Protein AF-M5BUC3-F1 (afdb_monomer_lite)

Secondary structure (DSSP, 8-state):
--PPPP---HHHHHH---SHHHHHHHIIIIIHHHHHTT-PPPSS-HHHHHHHHHHHHHHHHHTT-----HHHHHHHHHTPPP--HHHHHHHHTT--SS----PPPTT-TTTS-S-EEEEEETT-BHHHHHHHHHH-TTS---S-EEEETTEEEE--SSHHHHHHHGGGTTSBGGGTS-TTEEEEEE-TT-SSPEEEEEEEE--

Foldseek 3Di:
DPDDQDDDDPCCLPPNDDALLSLLVCCQPPVCCVVVPPDHQDLPDPVSLVSSLVSSVVVCVVVVYDDRDSVVSSCNVVVDDDDDPVVVVCVVVVPDPDDDDDDDDCQQQPPVPDAAEDEDAQQDALQNVVVVVCVPPSAVADPKWKDFPNHGQADPDDPVRNVVNVVRRRPGVCVVAPAQTWMWIDGPSDPDIGIHGYHHDDD

InterPro domains:
  IPR014929 E2 binding [PF08825] (120-199)
  IPR014929 E2 binding [SM01181] (118-201)
  IPR023318 Ubiquitin activating enzyme, alpha domain superfamily [G3DSA:1.10.10.520] (7-80)
  IPR033127 Ubiquitin-activating enzyme E1, Cys active site [PS00865] (9-17)
  IPR035985 Ubiquitin-activating enzyme-like [SSF69572] (4-185)

Structure (mmCIF, N/CA/C/O backbone):
data_AF-M5BUC3-F1
#
_entry.id   AF-M5BUC3-F1
#
loop_
_atom_site.group_PDB
_atom_site.id
_atom_site.type_symbol
_atom_site.label_atom_id
_atom_site.label_alt_id
_atom_site.label_comp_id
_atom_site.label_asym_id
_atom_site.label_entity_id
_atom_site.label_seq_id
_atom_site.pdbx_PDB_ins_code
_atom_site.Cartn_x
_atom_site.Cartn_y
_atom_site.Cartn_z
_atom_site.occupancy
_atom_site.B_iso_or_equiv
_atom_site.auth_seq_id
_atom_site.auth_comp_id
_atom_site.auth_asym_id
_atom_site.auth_atom_id
_atom_site.pdbx_PDB_model_num
ATOM 1 N N . MET A 1 1 ? 3.993 -15.718 6.662 1.00 44.16 1 MET A N 1
ATOM 2 C CA . MET A 1 1 ? 4.505 -14.353 6.917 1.00 44.16 1 MET A CA 1
ATOM 3 C C . MET A 1 1 ? 4.357 -13.549 5.637 1.00 44.16 1 MET A C 1
ATOM 5 O O . MET A 1 1 ? 5.048 -13.839 4.672 1.00 44.16 1 MET A O 1
ATOM 9 N N . LEU A 1 2 ? 3.408 -12.614 5.584 1.00 52.66 2 LEU A N 1
ATOM 10 C CA . LEU A 1 2 ? 3.327 -11.661 4.476 1.00 52.66 2 LEU A CA 1
ATOM 11 C C . LEU A 1 2 ? 4.370 -10.576 4.756 1.00 52.66 2 LEU A C 1
ATOM 13 O O . LEU A 1 2 ? 4.242 -9.852 5.742 1.00 52.66 2 LEU A O 1
ATOM 17 N N . ASN A 1 3 ? 5.432 -10.505 3.952 1.00 64.75 3 ASN A N 1
ATOM 18 C CA . ASN A 1 3 ? 6.398 -9.417 4.084 1.00 64.75 3 ASN A CA 1
ATOM 19 C C . ASN A 1 3 ? 5.702 -8.079 3.819 1.00 64.75 3 ASN A C 1
ATOM 21 O O . ASN A 1 3 ? 4.848 -7.969 2.938 1.00 64.75 3 ASN A O 1
ATOM 25 N N . LYS A 1 4 ? 6.069 -7.058 4.599 1.00 70.19 4 LYS A N 1
ATOM 26 C CA . LYS A 1 4 ? 5.542 -5.704 4.422 1.00 70.19 4 LYS A CA 1
ATOM 27 C C . LYS A 1 4 ? 5.925 -5.197 3.021 1.00 70.19 4 LYS A C 1
ATOM 29 O O . LYS A 1 4 ? 7.100 -5.316 2.667 1.00 70.19 4 LYS A O 1
ATOM 34 N N . PRO A 1 5 ? 4.989 -4.607 2.254 1.00 72.19 5 PRO A N 1
ATOM 35 C CA . PRO A 1 5 ? 5.321 -3.954 0.994 1.00 72.19 5 PRO A CA 1
ATOM 36 C C . PRO A 1 5 ? 6.422 -2.912 1.205 1.00 72.19 5 PRO A C 1
ATOM 38 O O . PRO A 1 5 ? 6.387 -2.152 2.180 1.00 72.19 5 PRO A O 1
ATOM 41 N N . THR A 1 6 ? 7.402 -2.885 0.307 1.00 78.31 6 THR A N 1
ATOM 42 C CA . THR A 1 6 ? 8.484 -1.901 0.331 1.00 78.31 6 THR A CA 1
ATOM 43 C C . THR A 1 6 ? 7.909 -0.516 0.069 1.00 78.31 6 THR A C 1
ATOM 45 O O . THR A 1 6 ? 7.352 -0.267 -0.994 1.00 78.31 6 THR A O 1
ATOM 48 N N . ALA A 1 7 ? 8.026 0.378 1.048 1.00 85.12 7 ALA A N 1
ATOM 49 C CA . ALA A 1 7 ? 7.601 1.767 0.931 1.00 85.12 7 ALA A CA 1
ATOM 50 C C . ALA A 1 7 ? 8.814 2.677 1.125 1.00 85.12 7 ALA A C 1
ATOM 52 O O . ALA A 1 7 ? 9.495 2.593 2.152 1.00 85.12 7 ALA A O 1
ATOM 53 N N . PHE A 1 8 ? 9.076 3.544 0.150 1.00 90.69 8 PHE A N 1
ATOM 54 C CA . PHE A 1 8 ? 10.183 4.491 0.208 1.00 90.69 8 PHE A CA 1
ATOM 55 C C . PHE A 1 8 ? 9.722 5.820 0.830 1.00 90.69 8 PHE A C 1
ATOM 57 O O . PHE A 1 8 ? 8.675 6.345 0.445 1.00 90.69 8 PHE A O 1
ATOM 64 N N . PRO A 1 9 ? 10.472 6.405 1.783 1.00 93.00 9 PRO A N 1
ATOM 65 C CA . PRO A 1 9 ? 10.136 7.717 2.327 1.00 93.00 9 PRO A CA 1
ATOM 66 C C . PRO A 1 9 ? 10.173 8.813 1.253 1.00 93.00 9 PRO A C 1
ATOM 68 O O . PRO A 1 9 ? 11.126 8.895 0.474 1.00 93.00 9 PRO A O 1
ATOM 71 N N . ILE A 1 10 ? 9.188 9.720 1.275 1.00 92.50 10 ILE A N 1
ATOM 72 C CA . ILE A 1 10 ? 9.078 10.832 0.310 1.00 92.50 10 ILE A CA 1
ATOM 73 C C . ILE A 1 10 ? 10.346 11.699 0.305 1.00 92.50 10 ILE A C 1
ATOM 75 O O . ILE A 1 10 ? 10.842 12.073 -0.753 1.00 92.50 10 ILE A O 1
ATOM 79 N N . CYS A 1 11 ? 10.923 11.983 1.477 1.00 93.19 11 CYS A N 1
ATOM 80 C CA . CYS A 1 11 ? 12.145 12.783 1.588 1.00 93.19 11 CYS A CA 1
ATOM 81 C C . CYS A 1 11 ? 13.354 12.131 0.892 1.00 93.19 11 CYS A C 1
ATOM 83 O O . CYS A 1 11 ? 14.181 12.834 0.307 1.00 93.19 11 CYS A O 1
ATOM 85 N N . THR A 1 12 ? 13.443 10.797 0.916 1.00 93.94 12 THR A N 1
ATOM 86 C CA . THR A 1 12 ? 14.506 10.033 0.257 1.00 93.94 12 THR A CA 1
ATOM 87 C C . THR A 1 12 ? 14.344 10.093 -1.252 1.00 93.94 12 THR A C 1
ATOM 89 O O . THR A 1 12 ? 15.279 10.491 -1.943 1.00 93.94 12 THR A O 1
ATOM 92 N N . ILE A 1 13 ? 13.153 9.778 -1.767 1.00 95.31 13 ILE A N 1
ATOM 93 C CA . ILE A 1 13 ? 12.907 9.817 -3.212 1.00 95.31 13 ILE A CA 1
ATOM 94 C C . ILE A 1 13 ? 12.949 11.244 -3.761 1.00 95.31 13 ILE A C 1
ATOM 96 O O . ILE A 1 13 ? 13.293 11.404 -4.920 1.00 95.31 13 ILE A O 1
ATOM 100 N N . ALA A 1 14 ? 12.656 12.282 -2.971 1.00 93.50 14 ALA A N 1
ATOM 101 C CA . ALA A 1 14 ? 12.683 13.675 -3.422 1.00 93.50 14 ALA A CA 1
ATOM 102 C C . ALA A 1 14 ? 14.094 14.281 -3.432 1.00 93.50 14 ALA A C 1
ATOM 104 O O . ALA A 1 14 ? 14.479 14.889 -4.426 1.00 93.50 14 ALA A O 1
ATOM 105 N N . ASN A 1 15 ? 14.869 14.096 -2.359 1.00 93.62 15 ASN A N 1
ATOM 106 C CA . ASN A 1 15 ? 16.100 14.870 -2.154 1.00 93.62 15 ASN A CA 1
ATOM 107 C C . ASN A 1 15 ? 17.381 14.032 -2.184 1.00 93.62 15 ASN A C 1
ATOM 109 O O . ASN A 1 15 ? 18.438 14.551 -2.521 1.00 93.62 15 ASN A O 1
ATOM 113 N N . THR A 1 16 ? 17.321 12.760 -1.781 1.00 94.00 16 THR A N 1
ATOM 114 C CA . THR A 1 16 ? 18.522 11.927 -1.592 1.00 94.00 16 THR A CA 1
ATOM 115 C C . THR A 1 16 ? 18.322 10.507 -2.134 1.00 94.00 16 THR A C 1
ATOM 117 O O . THR A 1 16 ? 18.367 9.539 -1.365 1.00 94.00 16 THR A O 1
ATOM 120 N N . PRO A 1 17 ? 18.079 10.341 -3.451 1.00 95.56 17 PRO A N 1
ATOM 121 C CA . PRO A 1 17 ? 18.029 9.018 -4.059 1.00 95.56 17 PRO A CA 1
ATOM 122 C C . PRO A 1 17 ? 19.398 8.332 -3.926 1.00 95.56 17 PRO A C 1
ATOM 124 O O . PRO A 1 17 ? 20.442 8.979 -3.926 1.00 95.56 17 PRO A O 1
ATOM 127 N N . ARG A 1 18 ? 19.384 7.009 -3.748 1.00 94.75 18 ARG A N 1
ATOM 128 C CA . ARG A 1 18 ? 20.589 6.180 -3.520 1.00 94.75 18 ARG A CA 1
ATOM 129 C C . ARG A 1 18 ? 20.556 4.867 -4.291 1.00 94.75 18 ARG A C 1
ATOM 131 O O . ARG A 1 18 ? 21.595 4.262 -4.507 1.00 94.75 18 ARG A O 1
ATOM 138 N N . LEU A 1 19 ? 19.355 4.425 -4.650 1.00 96.12 19 LEU A N 1
ATOM 139 C CA . LEU A 1 19 ? 19.085 3.201 -5.378 1.00 96.12 19 LEU A CA 1
ATOM 140 C C . LEU A 1 19 ? 18.299 3.559 -6.649 1.00 96.12 19 LEU A C 1
ATOM 142 O O . LEU A 1 19 ? 17.543 4.541 -6.615 1.00 96.12 19 LEU A O 1
ATOM 146 N N . PRO A 1 20 ? 18.436 2.799 -7.748 1.00 96.81 20 PRO A N 1
ATOM 147 C CA . PRO A 1 20 ? 17.691 3.054 -8.981 1.00 96.81 20 PRO A CA 1
ATOM 148 C C . PRO A 1 20 ? 16.166 3.017 -8.770 1.00 96.81 20 PRO A C 1
ATOM 150 O O . PRO A 1 20 ? 15.434 3.778 -9.405 1.00 96.81 20 PRO A O 1
ATOM 153 N N . GLU A 1 21 ? 15.679 2.227 -7.811 1.00 96.31 21 GLU A N 1
ATOM 154 C CA . GLU A 1 21 ? 14.278 2.176 -7.387 1.00 96.31 21 GLU A CA 1
ATOM 155 C C . GLU A 1 21 ? 13.778 3.534 -6.882 1.00 96.31 21 GLU A C 1
ATOM 157 O O . GLU A 1 21 ? 12.643 3.908 -7.160 1.00 96.31 21 GLU A O 1
ATOM 162 N N . HIS A 1 22 ? 14.622 4.325 -6.207 1.00 96.69 22 HIS A N 1
ATOM 163 C CA . HIS A 1 22 ? 14.235 5.658 -5.728 1.00 96.69 22 HIS A CA 1
ATOM 164 C C . HIS A 1 22 ? 14.004 6.637 -6.888 1.00 96.69 22 HIS A C 1
ATOM 166 O O . HIS A 1 22 ? 13.145 7.515 -6.798 1.00 96.69 22 HIS A O 1
ATOM 172 N N . CYS A 1 23 ? 14.774 6.503 -7.972 1.00 97.00 23 CYS A N 1
ATOM 173 C CA . CYS A 1 23 ? 14.619 7.322 -9.173 1.00 97.00 23 CYS A CA 1
ATOM 174 C C . CYS A 1 23 ? 13.319 6.975 -9.909 1.00 97.00 23 CYS A C 1
ATOM 176 O O . CYS A 1 23 ? 12.608 7.880 -10.344 1.00 97.00 23 CYS A O 1
ATOM 178 N N . ILE A 1 24 ? 12.994 5.682 -9.994 1.00 96.75 24 ILE A N 1
ATOM 179 C CA . ILE A 1 24 ? 11.751 5.183 -10.596 1.00 96.75 24 ILE A CA 1
ATOM 180 C C . ILE A 1 24 ? 10.532 5.602 -9.765 1.00 96.75 24 ILE A C 1
ATOM 182 O O . ILE A 1 24 ? 9.571 6.142 -10.312 1.00 96.75 24 ILE A O 1
ATOM 186 N N . GLU A 1 25 ? 10.584 5.412 -8.446 1.00 95.56 25 GLU A N 1
ATOM 187 C CA . GLU A 1 25 ? 9.481 5.760 -7.548 1.00 95.56 25 GLU A CA 1
ATOM 188 C C . GLU A 1 25 ? 9.203 7.265 -7.558 1.00 95.56 25 GLU A C 1
ATOM 190 O O 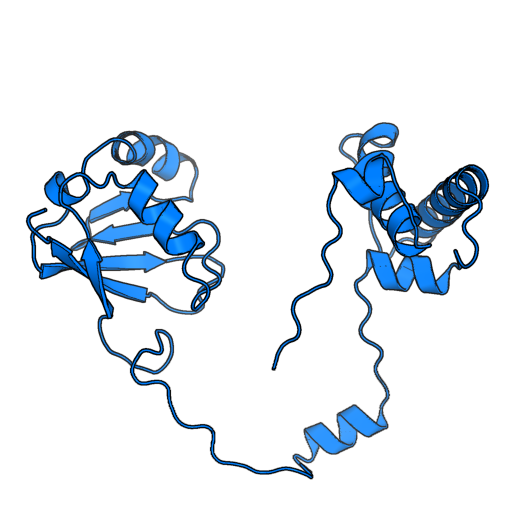. GLU A 1 25 ? 8.052 7.690 -7.590 1.00 95.56 25 GLU A O 1
ATOM 195 N N . TRP A 1 26 ? 10.245 8.097 -7.613 1.00 96.44 26 TRP A N 1
ATOM 196 C CA . TRP A 1 26 ? 10.068 9.536 -7.793 1.00 96.44 26 TRP A CA 1
ATOM 197 C C . TRP A 1 26 ? 9.391 9.888 -9.116 1.00 96.44 26 TRP A C 1
ATOM 199 O O . TRP A 1 26 ? 8.501 10.738 -9.126 1.00 96.44 26 TRP A O 1
ATOM 209 N N . ALA A 1 27 ? 9.782 9.233 -10.215 1.00 96.19 27 ALA A N 1
ATOM 210 C CA . ALA A 1 27 ? 9.178 9.488 -11.518 1.00 96.19 27 ALA A CA 1
ATOM 211 C C . ALA A 1 27 ? 7.672 9.163 -11.498 1.00 96.19 27 ALA A C 1
ATOM 213 O O . ALA A 1 27 ? 6.869 9.913 -12.041 1.00 96.19 27 ALA A O 1
ATOM 214 N N . SER A 1 28 ? 7.297 8.085 -10.806 1.00 94.56 28 SER A N 1
ATOM 215 C CA . SER A 1 28 ? 5.918 7.616 -10.632 1.00 94.56 28 SER A CA 1
ATOM 216 C C . SER A 1 28 ? 5.084 8.488 -9.683 1.00 94.56 28 SER A C 1
ATOM 218 O O . SER A 1 28 ? 3.977 8.905 -10.018 1.00 94.56 28 SER A O 1
ATOM 220 N N . VAL A 1 29 ? 5.599 8.776 -8.485 1.00 93.00 29 VAL A N 1
ATOM 221 C CA . VAL A 1 29 ? 4.811 9.359 -7.384 1.00 93.00 29 VAL A CA 1
ATOM 222 C C . VAL A 1 29 ? 4.857 10.885 -7.368 1.00 93.00 29 VAL A C 1
ATOM 224 O O . VAL A 1 29 ? 3.909 11.519 -6.909 1.00 93.00 29 VAL A O 1
ATOM 227 N N . LEU A 1 30 ? 5.947 11.490 -7.848 1.00 93.69 30 LEU A N 1
ATOM 228 C CA . LEU A 1 30 ? 6.166 12.936 -7.764 1.00 93.69 30 LEU A CA 1
ATOM 229 C C . LEU A 1 30 ? 6.169 13.595 -9.143 1.00 93.69 30 LEU A C 1
ATOM 231 O O . LEU A 1 30 ? 5.448 14.568 -9.356 1.00 93.69 30 LEU A O 1
ATOM 235 N N . GLU A 1 31 ? 6.944 13.064 -10.087 1.00 95.38 31 GLU A N 1
ATOM 236 C CA . GLU A 1 31 ? 7.129 13.713 -11.387 1.00 95.38 31 GLU A CA 1
ATOM 237 C C . GLU A 1 31 ? 5.927 13.531 -12.317 1.00 95.38 31 GLU A C 1
ATOM 239 O O . GLU A 1 31 ? 5.512 14.478 -12.986 1.00 95.38 31 GLU A O 1
ATOM 244 N N . TRP A 1 32 ? 5.325 12.339 -12.337 1.00 95.19 32 TRP A N 1
ATOM 245 C CA . TRP A 1 32 ? 4.165 12.061 -13.177 1.00 95.19 32 TRP A CA 1
ATOM 246 C C . TRP A 1 32 ? 2.984 12.998 -12.874 1.00 95.19 32 TRP A C 1
ATOM 248 O O . TRP A 1 32 ? 2.530 13.670 -13.804 1.00 95.19 32 TRP A O 1
ATOM 258 N N . PRO A 1 33 ? 2.517 13.157 -11.614 1.00 94.75 33 PRO A N 1
ATOM 259 C CA . PRO A 1 33 ? 1.466 14.129 -11.300 1.00 94.75 33 PRO A CA 1
ATOM 260 C C . PRO A 1 33 ? 1.873 15.577 -11.607 1.00 94.75 33 PRO A C 1
AT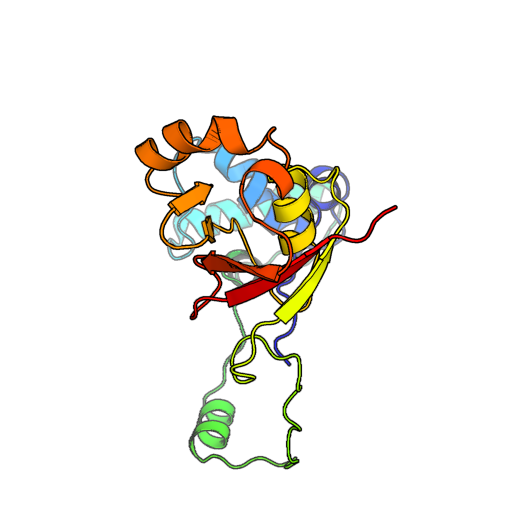OM 262 O O . PRO A 1 33 ? 1.030 16.392 -11.972 1.00 94.75 33 PRO A O 1
ATOM 265 N N . ARG A 1 34 ? 3.167 15.912 -11.496 1.00 93.69 34 ARG A N 1
ATOM 266 C CA . ARG A 1 34 ? 3.677 17.262 -11.785 1.00 93.69 34 ARG A CA 1
ATOM 267 C C . ARG A 1 34 ? 3.565 17.626 -13.268 1.00 93.69 34 ARG A C 1
ATOM 269 O O . ARG A 1 34 ? 3.271 18.776 -13.582 1.00 93.69 34 ARG A O 1
ATOM 276 N N . VAL A 1 35 ? 3.824 16.676 -14.167 1.00 94.69 35 VAL A N 1
ATOM 277 C CA . VAL A 1 35 ? 3.824 16.899 -15.625 1.00 94.69 35 VAL A CA 1
ATOM 278 C C . VAL A 1 35 ? 2.456 16.617 -16.249 1.00 94.69 35 VAL A C 1
ATOM 280 O O . VAL A 1 35 ? 2.034 17.335 -17.154 1.00 94.69 35 VAL A O 1
ATOM 283 N N . HIS A 1 36 ? 1.757 15.589 -15.770 1.00 91.88 36 HIS A N 1
ATOM 284 C CA . HIS A 1 36 ? 0.514 15.096 -16.366 1.00 91.88 36 HIS A CA 1
ATOM 285 C C . HIS A 1 36 ? -0.756 15.479 -15.585 1.00 91.88 36 HIS A C 1
ATOM 287 O O . HIS A 1 36 ? -1.860 15.148 -16.026 1.00 91.88 36 HIS A O 1
ATOM 293 N N . GLY A 1 37 ? -0.623 16.197 -14.462 1.00 91.25 37 GLY A N 1
ATOM 294 C CA . GLY A 1 37 ? -1.743 16.684 -13.657 1.00 91.25 37 GLY A CA 1
ATOM 295 C C . GLY A 1 37 ? -2.626 15.541 -13.159 1.00 91.25 37 GLY A C 1
ATOM 296 O O . GLY A 1 37 ? -2.155 14.626 -12.486 1.00 91.25 37 GLY A O 1
ATOM 297 N N . ASP A 1 38 ? -3.904 15.576 -13.537 1.00 88.75 38 ASP A N 1
ATOM 298 C CA . ASP A 1 38 ? -4.910 14.600 -13.104 1.00 88.75 38 ASP A CA 1
ATOM 299 C C . ASP A 1 38 ? -4.891 13.280 -13.898 1.00 88.75 38 ASP A C 1
ATOM 301 O O . ASP A 1 38 ? -5.631 12.347 -13.569 1.00 88.75 38 ASP A O 1
ATOM 305 N N . LYS A 1 39 ? -4.071 13.156 -14.955 1.00 91.38 39 LYS A N 1
ATOM 306 C CA . LYS A 1 39 ? -3.985 11.900 -15.715 1.00 91.38 39 LYS A CA 1
ATOM 307 C C . LYS A 1 39 ? -3.351 10.825 -14.833 1.00 91.38 39 LYS A C 1
ATOM 309 O O . LYS A 1 39 ? -2.156 10.866 -14.548 1.00 91.38 39 LYS A O 1
ATOM 314 N N . LYS A 1 40 ? -4.133 9.816 -14.445 1.00 89.56 40 LYS A N 1
ATOM 315 C CA . LYS A 1 40 ? -3.621 8.660 -13.703 1.00 89.56 40 LYS A CA 1
ATOM 316 C C . LYS A 1 40 ? -2.646 7.862 -14.573 1.00 89.56 40 LYS A C 1
ATOM 318 O O . LYS A 1 40 ? -2.939 7.558 -15.727 1.00 89.56 40 LYS A O 1
ATOM 323 N N . MET A 1 41 ? -1.503 7.513 -13.994 1.00 90.44 41 MET A N 1
ATOM 324 C CA . MET A 1 41 ? -0.522 6.642 -14.627 1.00 90.44 41 MET A CA 1
ATOM 325 C C . MET A 1 41 ? -1.090 5.227 -14.778 1.00 90.44 41 MET A C 1
ATOM 327 O O . MET A 1 41 ? -1.481 4.600 -13.791 1.00 90.44 41 MET A O 1
ATOM 331 N N . ASP A 1 42 ? -1.129 4.741 -16.014 1.00 92.75 42 ASP A N 1
ATOM 332 C CA . ASP A 1 42 ? -1.400 3.337 -16.331 1.00 92.75 42 ASP A CA 1
ATOM 333 C C . ASP A 1 42 ? -0.076 2.570 -16.355 1.00 92.75 42 ASP A C 1
ATOM 335 O O . ASP A 1 42 ? 0.841 2.947 -17.082 1.00 92.75 42 ASP A O 1
ATOM 339 N N . THR A 1 43 ? 0.040 1.535 -15.527 1.00 90.62 43 THR A N 1
ATOM 340 C CA . THR A 1 43 ? 1.265 0.744 -15.403 1.00 90.62 43 THR A CA 1
ATOM 341 C C . THR A 1 43 ? 1.351 -0.347 -16.472 1.00 90.62 43 THR A C 1
ATOM 343 O O . THR A 1 43 ? 2.431 -0.895 -16.696 1.00 90.62 43 THR A O 1
ATOM 346 N N . ASP A 1 44 ? 0.254 -0.660 -17.161 1.00 91.44 44 ASP A N 1
ATOM 347 C CA . ASP A 1 44 ? 0.205 -1.634 -18.251 1.00 91.44 44 ASP A CA 1
ATOM 348 C C . ASP A 1 44 ? 0.447 -1.007 -19.631 1.00 91.44 44 ASP A C 1
ATOM 350 O O . ASP A 1 44 ? 0.812 -1.724 -20.563 1.00 91.44 44 ASP A O 1
ATOM 354 N N . ASP A 1 45 ? 0.345 0.319 -19.742 1.00 94.38 45 ASP A N 1
ATOM 355 C CA . ASP A 1 45 ? 0.623 1.070 -20.967 1.00 94.38 45 ASP A CA 1
ATOM 356 C C . ASP A 1 45 ? 2.145 1.190 -21.238 1.00 94.38 45 ASP A C 1
ATOM 358 O O . ASP A 1 45 ? 2.874 1.815 -20.452 1.00 94.38 45 ASP A O 1
ATOM 362 N N . PRO A 1 46 ? 2.661 0.639 -22.358 1.00 93.50 46 PRO A N 1
ATOM 363 C CA . PRO A 1 46 ? 4.069 0.760 -22.726 1.00 93.50 46 PRO A CA 1
ATOM 364 C C . PRO A 1 46 ? 4.556 2.206 -22.887 1.00 93.50 46 PRO A C 1
ATOM 366 O O . PRO A 1 46 ? 5.722 2.477 -22.603 1.00 93.50 46 PRO A O 1
ATOM 369 N N . GLU A 1 47 ? 3.710 3.145 -23.316 1.00 94.44 47 GLU A N 1
ATOM 370 C CA . GLU A 1 47 ? 4.105 4.549 -23.476 1.00 94.44 47 GLU A CA 1
ATOM 371 C C . GLU A 1 47 ? 4.360 5.207 -22.117 1.00 94.44 47 GLU A C 1
ATOM 373 O O . GLU A 1 47 ? 5.358 5.910 -21.934 1.00 94.44 47 GLU A O 1
ATOM 378 N N . HIS A 1 48 ? 3.506 4.925 -21.132 1.00 95.00 48 HIS A N 1
ATOM 379 C CA . HIS A 1 48 ? 3.667 5.427 -19.769 1.00 95.00 48 HIS A CA 1
ATOM 380 C C . HIS A 1 48 ? 4.912 4.848 -19.094 1.00 95.00 48 HIS A C 1
ATOM 382 O O . HIS A 1 48 ? 5.697 5.587 -18.494 1.00 95.00 48 HIS A O 1
ATOM 388 N N . ILE A 1 49 ? 5.141 3.539 -19.238 1.00 95.56 49 ILE A N 1
ATOM 389 C CA . ILE A 1 49 ? 6.359 2.900 -18.725 1.00 95.56 49 ILE A CA 1
ATOM 390 C C . ILE A 1 49 ? 7.602 3.445 -19.435 1.00 95.56 49 ILE A C 1
ATOM 392 O O . ILE A 1 49 ? 8.627 3.663 -18.787 1.00 95.56 49 ILE A O 1
ATOM 396 N N . GLY A 1 50 ? 7.516 3.731 -20.736 1.00 96.19 50 GLY A N 1
ATOM 397 C CA . GLY A 1 50 ? 8.608 4.348 -21.481 1.00 96.19 50 GLY A CA 1
ATOM 398 C C . GLY A 1 50 ? 8.949 5.743 -20.997 1.00 96.19 50 GLY A C 1
ATOM 399 O O . GLY A 1 50 ? 10.129 6.043 -20.800 1.00 96.19 50 GLY A O 1
ATOM 400 N N . TRP A 1 51 ? 7.938 6.560 -20.718 1.00 96.81 51 TRP A N 1
ATOM 401 C CA . TRP A 1 51 ? 8.146 7.863 -20.102 1.00 96.81 51 TRP A CA 1
ATOM 402 C C . TRP A 1 51 ? 8.817 7.734 -18.729 1.00 96.81 51 TRP A C 1
ATOM 404 O O . TRP A 1 51 ? 9.838 8.375 -18.487 1.00 96.81 51 TRP A O 1
ATOM 414 N N . LEU A 1 52 ? 8.320 6.846 -17.859 1.00 96.31 52 LEU A N 1
ATOM 415 C CA . LEU A 1 52 ? 8.910 6.613 -16.534 1.00 96.31 52 LEU A CA 1
ATOM 416 C C . LEU A 1 52 ? 10.365 6.172 -16.617 1.00 96.31 52 LEU A C 1
ATOM 418 O O . LEU A 1 52 ? 11.201 6.673 -15.870 1.00 96.31 52 LEU A O 1
ATOM 422 N N . TYR A 1 53 ? 10.668 5.242 -17.521 1.00 97.31 53 TYR A N 1
ATOM 423 C CA . TYR A 1 53 ? 12.017 4.734 -17.717 1.00 97.31 53 TYR A CA 1
ATOM 424 C C . TYR A 1 53 ? 12.981 5.857 -18.121 1.00 97.31 53 TYR A C 1
ATOM 426 O O . TYR A 1 53 ? 14.035 6.003 -17.503 1.00 97.31 53 TYR A O 1
ATOM 434 N N . GLN A 1 54 ? 12.613 6.687 -19.103 1.00 97.44 54 GLN A N 1
ATOM 435 C CA . GLN A 1 54 ? 13.460 7.797 -19.557 1.00 97.44 54 GLN A CA 1
ATOM 436 C C . GLN A 1 54 ? 13.635 8.869 -18.476 1.00 97.44 54 GLN A C 1
ATOM 438 O O . GLN A 1 54 ? 14.754 9.319 -18.223 1.00 97.44 54 GLN A O 1
ATOM 443 N N . THR A 1 55 ? 12.551 9.232 -17.793 1.00 97.12 55 THR A N 1
ATOM 444 C CA . THR A 1 55 ? 12.555 10.210 -16.699 1.00 97.12 55 THR A CA 1
ATOM 445 C C . THR A 1 55 ? 13.412 9.731 -15.522 1.00 97.12 55 THR A C 1
ATOM 447 O O . THR A 1 55 ? 14.267 10.468 -15.024 1.00 97.12 55 THR A O 1
ATOM 450 N N . ALA A 1 56 ? 13.257 8.470 -15.113 1.00 97.31 56 ALA A N 1
ATOM 451 C CA . ALA A 1 56 ? 14.067 7.866 -14.060 1.00 97.31 56 ALA A CA 1
ATOM 452 C C . ALA A 1 56 ? 15.544 7.757 -14.462 1.00 97.31 56 ALA A C 1
ATOM 454 O O . ALA A 1 56 ? 16.411 7.999 -13.626 1.00 97.31 56 ALA A O 1
ATOM 455 N N . LEU A 1 57 ? 15.842 7.438 -15.727 1.00 97.25 57 LEU A N 1
ATOM 456 C CA . LEU A 1 57 ? 17.209 7.362 -16.249 1.00 97.25 57 LEU A CA 1
ATOM 457 C C . LEU A 1 57 ? 17.898 8.732 -16.249 1.00 97.25 57 LEU A C 1
ATOM 459 O O . LEU A 1 57 ? 19.068 8.826 -15.878 1.00 97.25 57 LEU A O 1
ATOM 463 N N . GLY A 1 58 ? 17.185 9.791 -16.644 1.00 96.75 58 GLY A N 1
ATOM 464 C CA . GLY A 1 58 ? 17.686 11.166 -16.579 1.00 96.75 58 GLY A CA 1
ATOM 465 C C . GLY A 1 58 ? 18.080 11.543 -15.154 1.00 96.75 58 GLY A C 1
ATOM 466 O O . GLY A 1 58 ? 19.213 11.949 -14.904 1.00 96.75 58 GLY A O 1
ATOM 467 N N . ARG A 1 59 ? 17.190 11.275 -14.198 1.00 95.88 59 ARG A N 1
ATOM 468 C CA . ARG A 1 59 ? 17.452 11.542 -12.784 1.00 95.88 59 ARG A CA 1
ATOM 469 C C . ARG A 1 59 ? 18.558 10.675 -12.195 1.00 95.88 59 ARG A C 1
ATOM 471 O O . ARG A 1 59 ? 19.365 11.152 -11.408 1.00 95.88 59 ARG A O 1
ATOM 478 N N . ALA A 1 60 ? 18.623 9.403 -12.564 1.00 97.12 60 ALA A N 1
ATOM 479 C CA . ALA A 1 60 ? 19.678 8.516 -12.093 1.00 97.12 60 ALA A CA 1
ATOM 480 C C . ALA A 1 60 ? 21.066 9.025 -12.525 1.00 97.12 60 ALA A C 1
ATOM 482 O O . ALA A 1 60 ? 21.989 9.018 -11.715 1.00 97.12 60 ALA A O 1
ATOM 483 N N . LYS A 1 61 ? 21.191 9.589 -13.737 1.00 96.50 61 LYS A N 1
ATOM 484 C CA . LYS A 1 61 ? 22.429 10.240 -14.200 1.00 96.50 61 LYS A CA 1
ATOM 485 C C . LYS A 1 61 ? 22.806 11.471 -13.373 1.00 96.50 61 LYS A C 1
ATOM 487 O O . LYS A 1 61 ? 23.982 11.638 -13.073 1.00 96.50 61 LYS A O 1
ATOM 492 N N . GLU A 1 62 ? 21.842 12.303 -12.973 1.00 95.81 62 GLU A N 1
ATOM 493 C CA . GLU A 1 62 ? 22.101 13.484 -12.125 1.00 95.81 62 GLU A CA 1
ATOM 494 C C . GLU A 1 62 ? 22.710 13.109 -10.768 1.00 95.81 62 GLU A C 1
ATOM 496 O O . GLU A 1 62 ? 23.577 13.813 -10.256 1.00 95.81 62 GLU A O 1
ATOM 501 N N . PHE A 1 63 ? 22.283 11.977 -10.204 1.00 95.38 63 PHE A N 1
ATOM 502 C CA . PHE A 1 63 ? 22.763 11.470 -8.916 1.00 95.38 63 PHE A CA 1
ATOM 503 C C . PHE A 1 63 ? 23.863 10.405 -9.047 1.00 95.38 63 PHE A C 1
ATOM 505 O O . PHE A 1 63 ? 24.275 9.833 -8.039 1.00 95.38 63 PHE A O 1
ATOM 512 N N . ASN A 1 64 ? 24.352 10.151 -10.266 1.00 96.38 64 ASN A N 1
ATOM 513 C CA . ASN A 1 64 ? 25.363 9.138 -10.576 1.00 96.38 64 ASN A CA 1
ATOM 514 C C . ASN A 1 64 ? 24.996 7.733 -10.042 1.00 96.38 64 ASN A C 1
ATOM 516 O O . ASN A 1 64 ? 25.807 7.052 -9.410 1.00 96.38 64 ASN A O 1
ATOM 520 N N . ILE A 1 65 ? 23.743 7.331 -10.273 1.00 96.00 65 ILE A N 1
ATOM 521 C CA . ILE A 1 65 ? 23.161 6.037 -9.906 1.00 96.00 65 ILE A CA 1
ATOM 522 C C . ILE A 1 65 ? 22.995 5.201 -11.177 1.00 96.00 65 ILE A C 1
ATOM 524 O O . ILE A 1 65 ? 22.328 5.615 -12.124 1.00 96.00 65 ILE A O 1
ATOM 528 N N . ASP A 1 66 ? 23.552 3.995 -11.168 1.00 95.00 66 ASP A N 1
ATOM 529 C CA . ASP A 1 66 ? 23.401 3.022 -12.248 1.00 95.00 66 ASP A CA 1
ATOM 530 C C . ASP A 1 66 ? 22.317 1.980 -11.929 1.00 95.00 66 ASP A C 1
ATOM 532 O O . ASP A 1 66 ? 21.870 1.829 -10.791 1.00 95.00 66 ASP A O 1
ATOM 536 N N . GLY A 1 67 ? 21.894 1.229 -12.949 1.00 93.81 67 GLY A N 1
ATOM 537 C CA . GLY A 1 67 ? 20.995 0.080 -12.780 1.00 93.81 67 GLY A CA 1
ATOM 538 C C . GLY A 1 67 ? 19.520 0.339 -13.091 1.00 93.81 67 GLY A C 1
ATOM 539 O O . GLY A 1 67 ? 18.710 -0.579 -12.974 1.00 93.81 67 GLY A O 1
ATOM 540 N N . VAL A 1 68 ? 19.151 1.539 -13.556 1.00 96.19 68 VAL A N 1
ATOM 541 C CA . VAL A 1 68 ? 17.804 1.779 -14.099 1.00 96.19 68 VAL A CA 1
ATOM 542 C C . VAL A 1 68 ? 17.650 1.018 -15.419 1.00 96.19 68 VAL A C 1
ATOM 544 O O . VAL A 1 68 ? 18.255 1.357 -16.435 1.00 96.19 68 VAL A O 1
ATOM 547 N N . THR A 1 69 ? 16.817 -0.019 -15.406 1.00 97.00 69 THR A N 1
ATOM 548 C CA . THR A 1 69 ? 16.472 -0.831 -16.580 1.00 97.00 69 THR A CA 1
ATOM 549 C C . THR A 1 69 ? 14.961 -0.868 -16.758 1.00 97.00 69 THR A C 1
ATOM 551 O O . THR A 1 69 ? 14.224 -0.706 -15.790 1.00 97.00 69 THR A O 1
ATOM 554 N N . TRP A 1 70 ? 14.491 -1.150 -17.974 1.00 95.19 70 TRP A N 1
ATOM 555 C CA . TRP A 1 70 ? 13.060 -1.312 -18.247 1.00 95.19 70 TRP A CA 1
ATOM 556 C C . TRP A 1 70 ? 12.394 -2.340 -17.318 1.00 95.19 70 TRP A C 1
ATOM 558 O O . TRP A 1 70 ? 11.343 -2.078 -16.735 1.00 95.19 70 TRP A O 1
ATOM 568 N N . SER A 1 71 ? 13.046 -3.494 -17.128 1.00 95.69 71 SER A N 1
ATOM 569 C CA . SER A 1 71 ? 12.551 -4.555 -16.245 1.00 95.69 71 S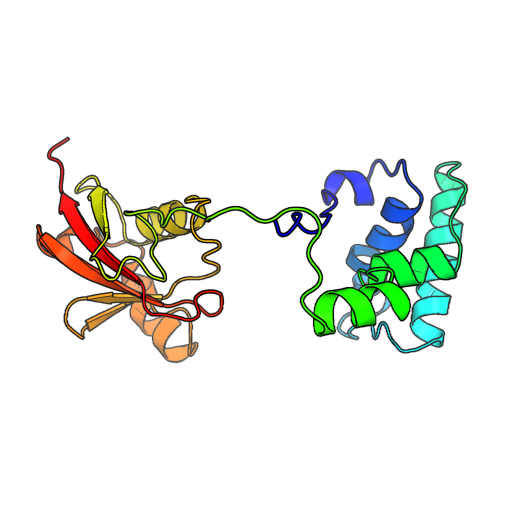ER A CA 1
ATOM 570 C C . SER A 1 71 ? 12.456 -4.093 -14.791 1.00 95.69 71 SER A C 1
ATOM 572 O O . SER A 1 71 ? 11.499 -4.451 -14.108 1.00 95.69 71 SER A O 1
ATOM 574 N N . LEU A 1 72 ? 13.420 -3.297 -14.314 1.00 95.31 72 LEU A N 1
ATOM 575 C CA . LEU A 1 72 ? 13.374 -2.731 -12.968 1.00 95.31 72 LEU A CA 1
ATOM 576 C C . LEU A 1 72 ? 12.258 -1.687 -12.847 1.00 95.31 72 LEU A C 1
ATOM 578 O O . LEU A 1 72 ? 11.523 -1.704 -11.865 1.00 95.31 72 LEU A O 1
ATOM 582 N N . THR A 1 73 ? 12.075 -0.828 -13.856 1.00 95.62 73 THR A N 1
ATOM 583 C CA . THR A 1 73 ? 10.983 0.157 -13.895 1.00 95.62 73 THR A CA 1
ATOM 584 C C . THR A 1 73 ? 9.621 -0.518 -13.768 1.00 95.62 73 THR A C 1
ATOM 586 O O . THR A 1 73 ? 8.820 -0.126 -12.921 1.00 95.62 73 THR A O 1
ATOM 589 N N . GLN A 1 74 ? 9.377 -1.580 -14.540 1.00 94.38 74 GLN A N 1
ATOM 590 C CA . GLN A 1 74 ? 8.147 -2.366 -14.420 1.00 94.38 74 GLN A CA 1
ATOM 591 C C . GLN A 1 74 ? 8.042 -3.064 -13.061 1.00 94.38 74 GLN A C 1
ATOM 593 O O . GLN A 1 74 ? 6.973 -3.049 -12.455 1.00 94.38 74 GLN A O 1
ATOM 598 N N . GLY A 1 75 ? 9.145 -3.643 -12.577 1.00 93.81 75 GLY A N 1
ATOM 599 C CA . GLY A 1 75 ? 9.220 -4.319 -11.284 1.00 93.81 75 GLY A CA 1
ATOM 600 C C . GLY A 1 75 ? 8.779 -3.432 -10.123 1.00 93.81 75 GLY A C 1
ATOM 601 O O . GLY A 1 75 ? 7.912 -3.830 -9.347 1.00 93.81 75 GLY A O 1
ATOM 602 N N . VAL A 1 76 ? 9.330 -2.219 -10.052 1.00 93.06 76 VAL A N 1
ATOM 603 C CA . VAL A 1 76 ? 9.045 -1.234 -8.999 1.00 93.06 76 VAL A CA 1
ATOM 604 C C . VAL A 1 76 ? 7.609 -0.726 -9.106 1.00 93.06 76 VAL A C 1
ATOM 606 O O . VAL A 1 76 ? 6.841 -0.845 -8.157 1.00 93.06 76 VAL A O 1
ATOM 609 N N . VAL A 1 77 ? 7.207 -0.228 -10.278 1.00 92.69 77 VAL A N 1
ATOM 610 C CA . VAL A 1 77 ? 5.908 0.445 -10.451 1.00 92.69 77 VAL A CA 1
ATOM 611 C C . VAL A 1 77 ? 4.726 -0.519 -10.304 1.00 92.69 77 VAL A C 1
ATOM 613 O O . VAL A 1 77 ? 3.674 -0.138 -9.791 1.00 92.69 77 VAL A O 1
ATOM 616 N N . LYS A 1 78 ? 4.884 -1.782 -10.719 1.00 91.75 78 LYS A N 1
ATOM 617 C CA . LYS A 1 78 ? 3.839 -2.809 -10.569 1.00 91.75 78 LYS A CA 1
ATOM 618 C C . LYS A 1 78 ? 3.955 -3.623 -9.281 1.00 91.75 78 LYS A C 1
ATOM 620 O O . LYS A 1 78 ? 3.094 -4.466 -9.050 1.00 91.75 78 LYS A O 1
ATOM 625 N N . ASN A 1 79 ? 4.987 -3.408 -8.460 1.00 90.50 79 ASN A N 1
ATOM 626 C CA . ASN A 1 79 ? 5.328 -4.286 -7.335 1.00 90.50 79 ASN A CA 1
ATOM 627 C C . ASN A 1 79 ? 5.348 -5.775 -7.753 1.00 90.50 79 ASN A C 1
ATOM 629 O O . ASN A 1 79 ? 4.693 -6.617 -7.134 1.00 90.50 79 ASN A O 1
ATOM 633 N N . ILE A 1 80 ? 6.047 -6.095 -8.851 1.00 90.69 80 ILE A N 1
ATOM 634 C CA . ILE A 1 80 ? 6.047 -7.445 -9.441 1.00 90.69 80 ILE A CA 1
ATOM 635 C C . ILE A 1 80 ? 6.637 -8.453 -8.450 1.00 90.69 80 ILE A C 1
ATOM 637 O O . ILE A 1 80 ? 7.789 -8.329 -8.039 1.00 90.69 80 ILE A O 1
ATOM 641 N N . ILE A 1 81 ? 5.870 -9.499 -8.136 1.00 88.81 81 ILE A N 1
ATOM 642 C CA . ILE A 1 81 ? 6.353 -10.679 -7.411 1.00 88.81 81 ILE A CA 1
ATOM 643 C C . ILE A 1 81 ? 6.814 -11.706 -8.454 1.00 88.81 81 ILE A C 1
ATOM 645 O O . ILE A 1 81 ? 5.986 -12.158 -9.251 1.00 88.81 81 ILE A O 1
ATOM 649 N N . PRO A 1 82 ? 8.104 -12.090 -8.485 1.00 89.44 82 PRO A N 1
ATOM 650 C CA . PRO A 1 82 ? 8.580 -13.122 -9.397 1.00 89.44 82 PRO A CA 1
ATOM 651 C C . PRO A 1 82 ? 7.818 -14.435 -9.186 1.00 89.44 82 PRO A C 1
ATOM 653 O O . PRO A 1 82 ? 7.714 -14.924 -8.062 1.00 89.44 82 PRO A O 1
ATOM 656 N N . ALA A 1 83 ? 7.309 -15.016 -10.271 1.00 90.44 83 ALA A N 1
ATOM 657 C CA . ALA A 1 83 ? 6.534 -16.250 -10.237 1.00 90.44 83 ALA A CA 1
ATOM 658 C C . ALA A 1 83 ? 7.068 -17.251 -11.268 1.00 90.44 83 ALA A C 1
ATOM 660 O O . ALA A 1 83 ? 7.344 -16.891 -12.412 1.00 90.44 83 ALA A O 1
ATOM 661 N N . ILE A 1 84 ? 7.191 -18.516 -10.858 1.00 94.12 84 ILE A N 1
ATOM 662 C CA . ILE A 1 84 ? 7.580 -19.638 -11.721 1.00 94.12 84 ILE A CA 1
ATOM 663 C C . ILE A 1 84 ? 6.562 -20.772 -11.586 1.00 94.12 84 ILE A C 1
ATOM 665 O O . ILE A 1 84 ? 6.012 -21.004 -10.507 1.00 94.12 84 ILE A O 1
ATOM 669 N N . ALA A 1 85 ? 6.316 -21.495 -12.680 1.00 93.56 85 ALA A N 1
ATOM 670 C CA . ALA A 1 85 ? 5.274 -22.521 -12.736 1.00 93.56 85 ALA A CA 1
ATOM 671 C C . ALA A 1 85 ? 5.491 -23.669 -11.731 1.00 93.56 85 ALA A C 1
ATOM 673 O O . ALA A 1 85 ? 4.530 -24.155 -11.143 1.00 93.56 85 ALA A O 1
ATOM 674 N N . SER A 1 86 ? 6.744 -24.068 -11.491 1.00 93.56 86 SER A N 1
ATOM 675 C CA . SER A 1 86 ? 7.089 -25.157 -10.569 1.00 93.56 86 SER A CA 1
ATOM 676 C C . SER A 1 86 ? 6.697 -24.864 -9.118 1.00 93.56 86 SER A C 1
ATOM 678 O O . SER A 1 86 ? 6.138 -25.736 -8.460 1.00 93.56 86 SER A O 1
ATOM 680 N N . THR A 1 87 ? 6.927 -23.643 -8.621 1.00 90.38 87 THR A N 1
ATOM 681 C CA . THR A 1 87 ? 6.520 -23.253 -7.259 1.00 90.38 87 THR A CA 1
ATOM 682 C C . THR A 1 87 ? 5.003 -23.288 -7.115 1.00 90.38 87 THR A C 1
ATOM 684 O O . THR A 1 87 ? 4.495 -23.819 -6.132 1.00 90.38 87 THR A O 1
ATOM 687 N N . ASN A 1 88 ? 4.272 -22.781 -8.111 1.00 91.00 88 ASN A N 1
ATOM 688 C CA . ASN A 1 88 ? 2.810 -22.828 -8.094 1.00 91.00 88 ASN A CA 1
ATOM 689 C C . ASN A 1 88 ? 2.289 -24.272 -8.104 1.00 91.00 88 ASN A C 1
ATOM 691 O O . ASN A 1 88 ? 1.338 -24.560 -7.385 1.00 91.00 88 ASN A O 1
ATOM 695 N N . ALA A 1 89 ? 2.926 -25.175 -8.861 1.00 91.12 89 ALA A N 1
ATOM 696 C CA . ALA A 1 89 ? 2.573 -26.595 -8.878 1.00 91.12 89 ALA A CA 1
ATOM 697 C C . ALA A 1 89 ? 2.772 -27.253 -7.502 1.00 91.12 89 ALA A C 1
ATOM 699 O O . ALA A 1 89 ? 1.843 -27.855 -6.975 1.00 91.12 89 ALA A O 1
ATOM 700 N N . ILE A 1 90 ? 3.935 -27.052 -6.872 1.00 89.75 90 ILE A N 1
ATOM 701 C CA . ILE A 1 90 ? 4.245 -27.609 -5.544 1.00 89.75 90 ILE A CA 1
ATOM 702 C C . ILE A 1 90 ? 3.243 -27.129 -4.480 1.00 89.75 90 ILE A C 1
ATOM 704 O O . ILE A 1 90 ? 2.756 -27.927 -3.678 1.00 89.75 90 ILE A O 1
ATOM 708 N N . ILE A 1 91 ? 2.914 -25.831 -4.476 1.00 88.44 91 ILE A N 1
ATOM 709 C CA . ILE A 1 91 ? 1.959 -25.260 -3.514 1.00 88.44 91 ILE A CA 1
ATOM 710 C C . ILE A 1 91 ? 0.530 -25.745 -3.787 1.00 88.44 91 ILE A C 1
ATOM 712 O O . ILE A 1 91 ? -0.190 -26.054 -2.840 1.00 88.44 91 ILE A O 1
ATOM 716 N N . ALA A 1 92 ? 0.117 -25.846 -5.055 1.00 89.56 92 ALA A N 1
ATOM 717 C CA . ALA A 1 92 ? -1.206 -26.353 -5.422 1.00 89.56 92 ALA A CA 1
ATOM 718 C C . ALA A 1 92 ? -1.400 -27.822 -5.010 1.00 89.56 92 ALA A C 1
ATOM 720 O O . ALA A 1 92 ? -2.488 -28.205 -4.587 1.00 89.56 92 ALA A O 1
ATOM 721 N N . GLU A 1 93 ? -0.336 -28.624 -5.061 1.00 91.12 93 GLU A N 1
ATOM 722 C CA . GLU A 1 93 ? -0.322 -30.010 -4.582 1.00 91.12 93 GLU A CA 1
ATOM 723 C C . GLU A 1 93 ? -0.202 -30.125 -3.050 1.00 91.12 93 GLU A C 1
ATOM 725 O O . GLU A 1 93 ? -0.187 -31.230 -2.514 1.00 91.12 93 GLU A O 1
ATOM 730 N N . SER A 1 94 ? -0.152 -29.000 -2.321 1.00 81.81 94 SER A N 1
ATOM 731 C CA . SER A 1 94 ? -0.001 -28.952 -0.857 1.00 81.81 94 SER A CA 1
ATOM 732 C C . SER A 1 94 ? 1.232 -29.704 -0.336 1.00 81.81 94 SER A C 1
ATOM 734 O O . SER A 1 94 ? 1.243 -30.206 0.791 1.00 81.81 94 SER A O 1
ATOM 736 N N . VAL A 1 95 ? 2.297 -29.779 -1.141 1.00 79.94 95 VAL A N 1
ATOM 737 C CA . VAL A 1 95 ? 3.556 -30.416 -0.746 1.00 79.94 95 VAL A CA 1
ATOM 738 C C . VAL A 1 95 ? 4.405 -29.391 0.009 1.00 79.94 95 VAL A C 1
ATOM 740 O O . VAL A 1 95 ? 5.164 -28.621 -0.578 1.00 79.94 95 VAL A O 1
ATOM 743 N N . TYR A 1 96 ? 4.263 -29.360 1.336 1.00 77.62 96 TYR A N 1
ATOM 744 C CA . TYR A 1 96 ? 5.027 -28.471 2.217 1.00 77.62 96 TYR A CA 1
ATOM 745 C C . TYR A 1 96 ? 6.196 -29.212 2.870 1.00 77.62 96 TYR A C 1
ATOM 747 O O . TYR A 1 96 ? 6.019 -30.259 3.487 1.00 77.62 96 TYR A O 1
ATOM 755 N N . SER A 1 97 ? 7.401 -28.645 2.784 1.00 81.88 97 SER A N 1
ATOM 756 C CA . SER A 1 97 ? 8.594 -29.217 3.424 1.00 81.88 97 SER A CA 1
ATOM 757 C C . SER A 1 97 ? 8.645 -28.981 4.938 1.00 81.88 97 SER A C 1
ATOM 759 O O . SER A 1 97 ? 9.247 -29.773 5.657 1.00 81.88 97 SER A O 1
ATOM 761 N N . TYR A 1 98 ? 8.011 -27.912 5.432 1.00 85.25 98 TYR A N 1
ATOM 762 C CA . TYR A 1 98 ? 7.979 -27.552 6.849 1.00 85.25 98 TYR A CA 1
ATOM 763 C C . TYR A 1 98 ? 6.532 -27.444 7.332 1.00 85.25 98 TYR A C 1
ATOM 765 O O . TYR A 1 98 ? 5.837 -26.477 7.024 1.00 85.25 98 TYR A O 1
ATOM 773 N N . THR A 1 99 ? 6.083 -28.456 8.075 1.00 84.81 99 THR A N 1
ATOM 774 C CA . THR A 1 99 ? 4.731 -28.519 8.644 1.00 84.81 99 THR A CA 1
ATOM 775 C C . THR A 1 99 ? 4.803 -28.288 10.145 1.00 84.81 99 THR A C 1
ATOM 777 O O . THR A 1 99 ? 5.567 -28.952 10.841 1.00 84.81 99 THR A O 1
ATOM 780 N N . PHE A 1 100 ? 4.003 -27.352 10.644 1.00 87.81 100 PHE A N 1
ATOM 781 C CA . PHE A 1 100 ? 3.844 -27.088 12.067 1.00 87.81 100 PHE A CA 1
ATOM 782 C C . PHE A 1 100 ? 2.427 -26.595 12.343 1.00 87.81 100 PHE A C 1
ATOM 784 O O . PHE A 1 100 ? 1.784 -25.980 11.487 1.00 87.81 100 PHE A O 1
ATOM 791 N N . GLU A 1 101 ? 1.946 -26.866 13.548 1.00 87.44 101 GLU A N 1
ATOM 792 C CA . GLU A 1 101 ? 0.661 -26.369 14.015 1.00 87.44 101 GLU A CA 1
ATOM 793 C C . GLU A 1 101 ? 0.803 -24.891 14.397 1.00 87.44 101 GLU A C 1
ATOM 795 O O . GLU A 1 101 ? 1.640 -24.524 15.222 1.00 87.44 101 GLU A O 1
ATOM 800 N N . HIS A 1 102 ? 0.029 -24.021 13.748 1.00 85.88 102 HIS A N 1
ATOM 801 C CA . HIS A 1 102 ? -0.022 -22.609 14.116 1.00 85.88 102 HIS A CA 1
ATOM 802 C C . HIS A 1 102 ? -1.016 -22.441 15.264 1.00 85.88 102 HIS A C 1
ATOM 804 O O . HIS A 1 102 ? -2.219 -22.605 15.062 1.00 85.88 102 HIS A O 1
ATOM 810 N N . GLU A 1 103 ? -0.527 -22.087 16.452 1.00 87.00 103 GLU A N 1
ATOM 811 C CA . GLU A 1 103 ? -1.397 -21.827 17.598 1.00 87.00 103 GLU A CA 1
ATOM 812 C C . GLU A 1 103 ? -2.309 -20.618 17.349 1.00 87.00 103 GLU A C 1
ATOM 814 O O . GLU A 1 103 ? -1.885 -19.558 16.871 1.00 87.00 103 GLU A O 1
ATOM 819 N N . GLN A 1 104 ? -3.583 -20.768 17.711 1.00 83.56 104 GLN A N 1
ATOM 820 C CA . GLN A 1 104 ? -4.541 -19.678 17.653 1.00 83.56 104 GLN A CA 1
ATOM 821 C C . GLN A 1 104 ? -4.217 -18.640 18.731 1.00 83.56 104 GLN A C 1
ATOM 823 O O . GLN A 1 104 ? -4.245 -18.922 19.931 1.00 83.56 104 GLN A O 1
ATOM 828 N N . ARG A 1 105 ? -3.982 -17.398 18.301 1.00 79.62 105 ARG A N 1
ATOM 829 C CA . ARG A 1 105 ? -3.924 -16.250 19.209 1.00 79.62 105 ARG A CA 1
ATOM 830 C C . ARG A 1 105 ? -5.293 -16.049 19.863 1.00 79.62 105 ARG A C 1
ATOM 832 O O . ARG A 1 105 ? -6.273 -15.802 19.162 1.00 79.62 105 ARG A O 1
ATOM 839 N N . LYS A 1 106 ? -5.354 -16.134 21.196 1.00 77.19 106 LYS A N 1
ATOM 840 C CA . LYS A 1 106 ? -6.588 -15.907 21.977 1.00 77.19 106 LYS A CA 1
ATOM 841 C C . LYS A 1 106 ? -7.135 -14.491 21.788 1.00 77.19 106 LYS A C 1
ATOM 843 O O . LYS A 1 106 ? -8.335 -14.289 21.765 1.00 77.19 106 LYS A O 1
ATOM 848 N N . ASP A 1 107 ? -6.244 -13.531 21.577 1.00 72.75 107 ASP A N 1
ATOM 849 C CA . ASP A 1 107 ? -6.541 -12.129 21.298 1.00 72.75 107 ASP A CA 1
ATOM 850 C C . ASP A 1 107 ? -6.752 -11.837 19.798 1.00 72.75 107 ASP A C 1
ATOM 852 O O . ASP A 1 107 ? -6.710 -10.681 19.378 1.00 72.75 107 ASP A O 1
ATOM 856 N N . CYS A 1 108 ? -6.947 -12.863 18.957 1.00 73.06 108 CYS A N 1
ATOM 857 C CA . CYS A 1 108 ? -7.119 -12.666 17.521 1.00 73.06 108 CYS A CA 1
ATOM 858 C C . CYS A 1 108 ? -8.500 -12.069 17.198 1.00 73.06 108 CYS A C 1
ATOM 860 O O . CYS A 1 108 ? -9.513 -12.745 17.384 1.00 73.06 108 CYS A O 1
ATOM 862 N N . PRO A 1 109 ? -8.570 -10.876 16.586 1.00 69.00 109 PRO A N 1
ATOM 863 C CA . PRO A 1 109 ? -9.842 -10.234 16.263 1.00 69.00 109 PRO A CA 1
ATOM 864 C C . PRO A 1 109 ? -10.637 -10.955 15.161 1.00 69.00 109 PRO A C 1
ATOM 866 O O . PRO A 1 109 ? -11.819 -10.682 14.997 1.00 69.00 109 PRO A O 1
ATOM 869 N N . VAL A 1 110 ? -10.004 -11.856 14.398 1.00 74.25 110 VAL A N 1
ATOM 870 C CA . VAL A 1 110 ? -10.620 -12.537 13.244 1.00 74.25 110 VAL A CA 1
ATOM 871 C C . VAL A 1 110 ? -11.323 -13.830 13.654 1.00 74.25 110 VAL A C 1
ATOM 873 O O . VAL A 1 110 ? -12.501 -14.022 13.373 1.00 74.25 110 VAL A O 1
ATOM 876 N N . CYS A 1 111 ? -10.583 -14.743 14.288 1.00 71.12 111 CYS A N 1
ATOM 877 C CA . CYS A 1 111 ? -11.054 -16.088 14.626 1.00 71.12 111 CYS A CA 1
ATOM 878 C C . CYS A 1 111 ? -11.286 -16.287 16.126 1.00 71.12 111 CYS A C 1
ATOM 880 O O . CYS A 1 111 ? -11.795 -17.332 16.519 1.00 71.12 111 CYS A O 1
ATOM 882 N N . GLY A 1 112 ? -10.912 -15.312 16.962 1.00 62.34 112 GLY A N 1
ATOM 883 C CA . GLY A 1 112 ? -11.047 -15.388 18.414 1.00 62.34 112 GLY A CA 1
ATOM 884 C C . GLY A 1 112 ? -12.475 -15.213 18.921 1.00 62.34 112 GLY A C 1
ATOM 885 O O . GLY A 1 112 ? -12.710 -15.528 20.075 1.00 62.34 112 GLY A O 1
ATOM 886 N N . GLY A 1 113 ? -13.427 -14.738 18.101 1.00 59.97 113 GLY A N 1
ATOM 887 C CA . GLY A 1 113 ? -14.864 -14.655 18.431 1.00 59.97 113 GLY A CA 1
ATOM 888 C C . GLY A 1 113 ? -15.235 -13.794 19.649 1.00 59.97 113 GLY A C 1
ATOM 889 O O . GLY A 1 113 ? -16.416 -13.612 19.936 1.00 59.97 113 GLY A O 1
ATOM 890 N N . GLU A 1 114 ? -14.244 -13.262 20.355 1.00 63.97 114 GLU A N 1
ATOM 891 C CA . GLU A 1 114 ? -14.396 -12.591 21.630 1.00 63.97 114 GLU A CA 1
ATOM 892 C C . GLU A 1 114 ? -14.283 -11.082 21.453 1.00 63.97 114 GLU A C 1
ATOM 894 O O . GLU A 1 114 ? -13.453 -10.552 20.710 1.00 63.97 114 GLU A O 1
ATOM 899 N N . VAL A 1 115 ? -15.176 -10.391 22.152 1.00 75.75 115 VAL A N 1
ATOM 900 C CA . VAL A 1 115 ? -15.145 -8.946 22.301 1.00 75.75 115 VAL A CA 1
ATOM 901 C C . VAL A 1 115 ? -13.803 -8.564 22.926 1.00 75.75 115 VAL A C 1
ATOM 903 O O . VAL A 1 115 ? -13.478 -9.030 24.016 1.00 75.75 115 VAL A O 1
ATOM 906 N N . LEU A 1 116 ? -13.018 -7.728 22.244 1.00 80.19 116 LEU A N 1
ATOM 907 C CA . LEU A 1 116 ? -11.711 -7.327 22.758 1.00 80.19 116 LEU A CA 1
ATOM 908 C C . LEU A 1 116 ? -11.901 -6.248 23.825 1.00 80.19 116 LEU A C 1
ATOM 910 O O . LEU A 1 116 ? -12.344 -5.137 23.523 1.00 80.19 116 LEU A O 1
ATOM 914 N N . ASP A 1 117 ? -11.541 -6.563 25.065 1.00 84.06 117 ASP A N 1
ATOM 915 C CA . ASP A 1 117 ? -11.539 -5.590 26.151 1.00 84.06 117 ASP A CA 1
ATOM 916 C C . ASP A 1 117 ? -10.428 -4.553 25.937 1.00 84.06 117 ASP A C 1
ATOM 918 O O . ASP A 1 117 ? -9.244 -4.877 25.802 1.00 84.06 117 ASP A O 1
ATOM 922 N N . VAL A 1 118 ? -10.810 -3.276 25.928 1.00 86.06 118 VAL A N 1
ATOM 923 C CA . VAL A 1 118 ? -9.885 -2.148 25.800 1.00 86.06 118 VAL A CA 1
ATOM 924 C C . VAL A 1 118 ? -10.019 -1.228 27.006 1.00 86.06 118 VAL A C 1
ATOM 926 O O . VAL A 1 118 ? -11.108 -0.766 27.345 1.00 86.06 118 VAL A O 1
ATOM 929 N N . ALA A 1 119 ? -8.893 -0.968 27.667 1.00 87.81 119 ALA A N 1
ATOM 930 C CA . ALA A 1 119 ? -8.807 -0.013 28.763 1.00 87.81 119 ALA A CA 1
ATOM 931 C C . ALA A 1 119 ? -8.404 1.357 28.208 1.00 87.81 119 ALA A C 1
ATOM 933 O O . ALA A 1 119 ? -7.303 1.508 27.676 1.00 87.81 119 ALA A O 1
ATOM 934 N N . ILE A 1 120 ? -9.295 2.342 28.314 1.00 88.50 120 ILE A N 1
ATOM 935 C CA . ILE A 1 120 ? -9.059 3.707 27.823 1.00 88.50 120 ILE A CA 1
ATOM 936 C C . ILE A 1 120 ? -9.419 4.740 28.892 1.00 88.50 120 ILE A C 1
ATOM 938 O O . ILE A 1 120 ? -10.227 4.481 29.784 1.00 88.50 120 ILE A O 1
ATOM 942 N N . SER A 1 121 ? -8.836 5.934 28.796 1.00 89.06 121 SER A N 1
ATOM 943 C CA . SER A 1 121 ? -9.126 7.025 29.731 1.00 89.06 121 SER A CA 1
ATOM 944 C C . SER A 1 121 ? -10.420 7.759 29.349 1.00 89.06 121 SER A C 1
ATOM 946 O O . SER A 1 121 ? -10.819 7.801 28.182 1.00 89.06 121 SER A O 1
ATOM 948 N N . ARG A 1 122 ? -11.102 8.341 30.344 1.00 87.94 122 ARG A N 1
ATOM 949 C CA . ARG A 1 122 ? -12.399 9.023 30.155 1.00 87.94 122 ARG A CA 1
ATOM 950 C C . ARG A 1 122 ? -12.293 10.325 29.369 1.00 87.94 122 ARG A C 1
ATOM 952 O O . ARG A 1 122 ? -13.300 10.793 28.836 1.00 87.94 122 ARG A O 1
ATOM 959 N N . GLU A 1 123 ? -11.094 10.890 29.292 1.00 89.06 123 GLU A N 1
ATOM 960 C CA . GLU A 1 123 ? -10.791 12.132 28.576 1.00 89.06 123 GLU A CA 1
ATOM 961 C C . GLU A 1 123 ? -10.425 11.901 27.108 1.00 89.06 123 GLU A C 1
ATOM 963 O O . GLU A 1 123 ? -10.197 12.865 26.380 1.00 89.06 123 GLU A O 1
ATOM 968 N N . TRP A 1 124 ? -10.411 10.650 26.640 1.00 91.62 124 TRP A N 1
ATOM 969 C CA . TRP A 1 124 ? -10.199 10.363 25.227 1.00 91.62 124 TRP A CA 1
ATOM 970 C C . TRP A 1 124 ? -11.378 10.846 24.381 1.00 91.62 124 TRP A C 1
ATOM 972 O O . TRP A 1 124 ? -12.543 10.522 24.637 1.00 91.62 124 TRP A O 1
ATOM 982 N N . THR A 1 125 ? -11.052 11.607 23.342 1.00 93.62 125 THR A N 1
ATOM 983 C CA . THR A 1 125 ? -11.981 11.955 22.270 1.00 93.62 125 THR A CA 1
ATOM 984 C C . THR A 1 125 ? -12.161 10.773 21.322 1.00 93.62 125 THR A C 1
ATOM 986 O O . THR A 1 125 ? -11.348 9.841 21.294 1.00 93.62 125 THR A O 1
ATOM 989 N N . VAL A 1 126 ? -13.230 10.804 20.526 1.00 91.12 126 VAL A N 1
ATOM 990 C CA . VAL A 1 126 ? -13.441 9.812 19.460 1.00 91.12 126 VAL A CA 1
ATOM 991 C C . VAL A 1 126 ? -12.276 9.838 18.462 1.00 91.12 126 VAL A C 1
ATOM 993 O O . VAL A 1 126 ? -11.833 8.781 18.022 1.00 91.12 126 VAL A O 1
ATOM 996 N N . GLU A 1 127 ? -11.736 11.021 18.159 1.00 91.56 127 GLU A N 1
ATOM 997 C CA . GLU A 1 127 ? -10.553 11.181 17.304 1.00 91.56 127 GLU A CA 1
ATOM 998 C C . GLU A 1 127 ? -9.328 10.437 17.853 1.00 91.56 127 GLU A C 1
ATOM 1000 O O . GLU A 1 127 ? -8.771 9.580 17.168 1.00 91.56 127 GLU A O 1
ATOM 1005 N N . ARG A 1 128 ? -8.978 10.660 19.127 1.00 90.31 128 ARG A N 1
ATOM 1006 C CA . ARG A 1 128 ? -7.845 9.979 19.772 1.00 90.31 128 ARG A CA 1
ATOM 1007 C C . ARG A 1 128 ? -8.014 8.459 19.792 1.00 90.31 128 ARG A C 1
ATOM 1009 O O . ARG A 1 128 ? -7.047 7.715 19.655 1.00 90.31 128 ARG A O 1
ATOM 1016 N N . PHE A 1 129 ? -9.246 7.984 19.965 1.00 90.00 129 PHE A N 1
ATOM 1017 C CA . PHE A 1 129 ? -9.542 6.555 19.909 1.00 90.00 129 PHE A CA 1
ATOM 1018 C C . PHE A 1 129 ? -9.326 5.977 18.501 1.00 90.00 129 PHE A C 1
ATOM 1020 O O . PHE A 1 129 ? -8.776 4.886 18.363 1.00 90.00 129 PHE A O 1
ATOM 1027 N N . ILE A 1 130 ? -9.702 6.713 17.452 1.00 89.06 130 ILE A N 1
ATOM 1028 C CA . ILE A 1 130 ? -9.455 6.324 16.058 1.00 89.06 130 ILE A CA 1
ATOM 1029 C C . ILE A 1 130 ? -7.954 6.278 15.750 1.00 89.06 130 ILE A C 1
ATOM 1031 O O . ILE A 1 130 ? -7.510 5.340 15.090 1.00 89.06 130 ILE A O 1
ATOM 1035 N N . GLU A 1 131 ? -7.173 7.251 16.220 1.00 88.50 131 GLU A N 1
ATOM 1036 C CA . GLU A 1 131 ? -5.710 7.253 16.071 1.00 88.50 131 GLU A CA 1
ATOM 1037 C C . GLU A 1 131 ? -5.088 6.029 16.746 1.00 88.50 131 GLU A C 1
ATOM 1039 O O . GLU A 1 131 ? -4.349 5.276 16.114 1.00 88.50 131 GLU A O 1
ATOM 1044 N N . TRP A 1 132 ? -5.484 5.750 17.988 1.00 87.56 132 TRP A N 1
ATOM 1045 C CA . TRP A 1 132 ? -5.031 4.570 18.720 1.00 87.56 132 TRP A CA 1
ATOM 1046 C C . TRP A 1 132 ? -5.372 3.252 18.000 1.00 87.56 132 TRP A C 1
ATOM 1048 O O . TRP A 1 132 ? -4.553 2.331 17.961 1.00 87.56 132 TRP A O 1
ATOM 1058 N N . LEU A 1 133 ? -6.555 3.158 17.377 1.00 84.75 133 LEU A N 1
ATOM 1059 C CA . LEU A 1 133 ? -6.929 1.999 16.555 1.00 84.75 133 LEU A CA 1
ATOM 1060 C C . LEU A 1 133 ? -6.050 1.845 15.309 1.00 84.75 133 LEU A C 1
ATOM 1062 O O . LEU A 1 133 ? -5.793 0.718 14.895 1.00 84.75 133 LEU A O 1
ATOM 1066 N N . GLN A 1 134 ? -5.597 2.949 14.712 1.00 82.38 134 GLN A N 1
ATOM 1067 C CA . GLN A 1 134 ? -4.690 2.928 13.559 1.00 82.38 134 GLN A CA 1
ATOM 1068 C C . GLN A 1 134 ? -3.245 2.592 13.958 1.00 82.38 134 GLN A C 1
ATOM 1070 O O . GLN A 1 134 ? -2.509 2.012 13.159 1.00 82.38 134 GLN A O 1
ATOM 1075 N N . GLU A 1 135 ? -2.835 2.933 15.181 1.00 81.06 135 GLU A N 1
ATOM 1076 C CA . GLU A 1 135 ? -1.507 2.615 15.720 1.00 81.06 135 GLU A CA 1
ATOM 1077 C C . GLU A 1 135 ? -1.363 1.151 16.149 1.00 81.06 135 GLU A C 1
ATOM 1079 O O . GLU A 1 135 ? -0.254 0.605 16.116 1.00 81.06 135 GLU A O 1
ATOM 1084 N N . LYS A 1 136 ? -2.461 0.491 16.541 1.00 73.81 136 LYS A N 1
ATOM 1085 C CA . LYS A 1 136 ? -2.434 -0.920 16.937 1.00 73.81 136 LYS A CA 1
ATOM 1086 C C . LYS A 1 136 ? -2.041 -1.825 15.765 1.00 73.81 136 LYS A C 1
ATOM 1088 O O . LYS A 1 136 ? -2.853 -2.201 14.928 1.00 73.81 136 LYS A O 1
ATOM 1093 N N . GLN A 1 137 ? -0.775 -2.240 15.766 1.00 56.06 137 GLN A N 1
ATOM 1094 C CA . GLN A 1 137 ? -0.138 -3.017 14.695 1.00 56.06 137 GLN A CA 1
ATOM 1095 C C . GLN A 1 137 ? -0.742 -4.410 14.454 1.00 56.06 137 GLN A C 1
ATOM 1097 O O . GLN A 1 137 ? -0.519 -4.977 13.385 1.00 56.06 137 GLN A O 1
ATOM 1102 N N . ASP A 1 138 ? -1.509 -4.956 15.404 1.00 59.53 138 ASP A N 1
ATOM 1103 C CA . ASP A 1 138 ? -2.171 -6.260 15.256 1.00 59.53 138 ASP A CA 1
ATOM 1104 C C . ASP A 1 138 ? -3.280 -6.243 14.193 1.00 59.53 138 ASP A C 1
ATOM 1106 O O . ASP A 1 138 ? -3.647 -7.290 13.658 1.00 59.53 138 ASP A O 1
ATOM 1110 N N . VAL A 1 139 ? -3.806 -5.060 13.858 1.00 63.31 139 VAL A N 1
ATOM 1111 C CA . VAL A 1 139 ? -4.889 -4.902 12.893 1.00 63.31 139 VAL A CA 1
ATOM 1112 C C . VAL A 1 139 ? -4.549 -3.722 11.993 1.00 63.31 139 VAL A C 1
ATOM 1114 O O . VAL A 1 139 ? -4.501 -2.585 12.439 1.00 63.31 139 VAL A O 1
ATOM 1117 N N . GLN A 1 140 ? -4.294 -3.962 10.706 1.00 66.62 140 GLN A N 1
ATOM 1118 C CA . GLN A 1 140 ? -4.018 -2.892 9.736 1.00 66.62 140 GLN A CA 1
ATOM 1119 C C . GLN A 1 140 ? -5.301 -2.113 9.392 1.00 66.62 140 GLN A C 1
ATOM 1121 O O . GLN A 1 140 ? -5.773 -2.116 8.252 1.00 66.62 140 GLN A O 1
ATOM 1126 N N . ILE A 1 141 ? -5.907 -1.468 10.385 1.00 77.44 141 ILE A N 1
ATOM 1127 C CA . ILE A 1 141 ? -7.148 -0.712 10.254 1.00 77.44 141 ILE A CA 1
ATOM 1128 C C . ILE A 1 141 ? -6.820 0.613 9.573 1.00 77.44 141 ILE A C 1
ATOM 1130 O O . ILE A 1 141 ? -6.195 1.491 10.161 1.00 77.44 141 ILE A O 1
ATOM 1134 N N . LYS A 1 142 ? -7.253 0.779 8.321 1.00 78.38 142 LYS A N 1
ATOM 1135 C CA . LYS A 1 142 ? -7.167 2.065 7.623 1.00 78.38 142 LYS A CA 1
ATOM 1136 C C . LYS A 1 142 ? -8.559 2.674 7.559 1.00 78.38 142 LYS A C 1
ATOM 1138 O O . LYS A 1 142 ? -9.461 2.062 6.995 1.00 78.38 142 LYS A O 1
ATOM 1143 N N . LYS A 1 143 ? -8.705 3.888 8.101 1.00 84.56 143 LYS A N 1
ATOM 1144 C CA . LYS A 1 143 ? -9.955 4.670 8.114 1.00 84.56 143 LYS A CA 1
ATOM 1145 C C . LYS A 1 143 ? -11.165 3.906 8.705 1.00 84.56 143 LYS A C 1
ATOM 1147 O O . LYS A 1 143 ? -12.097 3.574 7.968 1.00 84.56 143 LYS A O 1
ATOM 1152 N N . PRO A 1 144 ? -11.156 3.596 10.015 1.00 89.62 144 PRO A N 1
ATOM 1153 C CA . PRO A 1 144 ? -12.265 2.895 10.655 1.00 89.62 144 PRO A CA 1
ATOM 1154 C C . PRO A 1 144 ? -13.533 3.743 10.756 1.00 89.62 144 PRO A C 1
ATOM 1156 O O . PRO A 1 144 ? -13.487 4.953 10.961 1.00 89.62 144 PRO A O 1
ATOM 1159 N N . SER A 1 145 ? -14.672 3.065 10.695 1.00 91.19 145 SER A N 1
ATOM 1160 C CA . SER A 1 145 ? -15.988 3.562 11.083 1.00 91.19 145 SER A CA 1
ATOM 1161 C C . SER A 1 145 ? -16.396 2.925 12.414 1.00 91.19 145 SER A C 1
ATOM 1163 O O . SER A 1 145 ? -16.125 1.749 12.653 1.00 91.19 145 SER A O 1
ATOM 1165 N N . LEU A 1 146 ? -17.029 3.706 13.289 1.00 91.88 146 LEU A N 1
ATOM 1166 C CA . LEU A 1 146 ? -17.366 3.345 14.665 1.00 91.88 146 LEU A CA 1
ATOM 1167 C C . LEU A 1 146 ? -18.872 3.453 14.903 1.00 91.88 146 LEU A C 1
ATOM 1169 O O . LEU A 1 146 ? -19.490 4.483 14.619 1.00 91.88 146 LEU A O 1
ATOM 1173 N N . SER A 1 147 ? -19.455 2.410 15.485 1.00 91.06 147 SER A N 1
ATOM 1174 C CA . SER A 1 147 ? -20.866 2.366 15.886 1.00 91.06 147 SER A CA 1
ATOM 1175 C C . SER A 1 147 ? -21.017 1.720 17.262 1.00 91.06 147 SER A C 1
ATOM 1177 O O . SER A 1 147 ? -20.273 0.803 17.586 1.00 91.06 147 SER A O 1
ATOM 1179 N N . ALA A 1 148 ? -21.980 2.157 18.071 1.00 90.31 148 ALA A N 1
ATOM 1180 C CA . ALA A 1 148 ? -22.277 1.567 19.380 1.00 90.31 148 ALA A CA 1
ATOM 1181 C C . ALA A 1 148 ? -23.790 1.413 19.565 1.00 90.31 148 ALA A C 1
ATOM 1183 O O . ALA A 1 148 ? -24.540 2.358 19.329 1.00 90.31 148 ALA A O 1
ATOM 1184 N N . GLY A 1 149 ? -24.252 0.220 19.959 1.00 78.50 149 GLY A N 1
ATOM 1185 C CA . GLY A 1 149 ? -25.673 -0.041 20.248 1.00 78.50 149 GLY A CA 1
ATOM 1186 C C . GLY A 1 149 ? -26.645 0.326 19.115 1.00 78.50 149 GLY A C 1
ATOM 1187 O O . GLY A 1 149 ? -27.751 0.784 19.384 1.00 78.50 149 GLY A O 1
ATOM 1188 N N . GLY A 1 150 ? -26.220 0.207 17.850 1.00 77.44 150 GLY A N 1
ATOM 1189 C CA . GLY A 1 150 ? -27.006 0.612 16.674 1.00 77.44 150 GLY A CA 1
ATOM 1190 C C . GLY A 1 150 ? -26.963 2.111 16.338 1.00 77.44 150 GLY A C 1
ATOM 1191 O O . GLY A 1 150 ? -27.544 2.527 15.338 1.00 77.44 150 GLY A O 1
ATOM 1192 N N . LYS A 1 151 ? -26.257 2.930 17.129 1.00 86.00 151 LYS A N 1
ATOM 1193 C CA . LYS A 1 151 ? -26.006 4.349 16.852 1.00 86.00 151 LYS A CA 1
ATOM 1194 C C . LYS A 1 151 ? -24.641 4.532 16.190 1.00 86.00 151 LYS A C 1
ATOM 1196 O O . LYS A 1 151 ? -23.624 4.042 16.680 1.00 86.00 151 LYS A O 1
ATOM 1201 N N . ASN A 1 152 ? -24.610 5.305 15.111 1.00 89.62 152 ASN A N 1
ATOM 1202 C CA . ASN A 1 152 ? -23.377 5.646 14.407 1.00 89.62 152 ASN A CA 1
ATOM 1203 C C . ASN A 1 152 ? -22.622 6.734 15.185 1.00 89.62 152 ASN A C 1
ATOM 1205 O O . ASN A 1 152 ? -23.139 7.840 15.361 1.00 89.62 152 ASN A O 1
ATOM 1209 N N . ILE A 1 153 ? -21.412 6.425 15.659 1.00 90.56 153 ILE A N 1
ATOM 1210 C CA . ILE A 1 153 ? -20.540 7.393 16.340 1.00 90.56 153 ILE A CA 1
ATOM 1211 C C . ILE A 1 153 ? -19.832 8.241 15.288 1.00 90.56 153 ILE A C 1
ATOM 1213 O O . ILE A 1 153 ? -19.951 9.466 15.295 1.00 90.56 153 ILE A O 1
ATOM 1217 N N . TYR A 1 154 ? -19.138 7.570 14.370 1.00 93.19 154 TYR A N 1
ATOM 1218 C CA . TYR A 1 154 ? -18.390 8.182 13.282 1.00 93.19 154 TYR A CA 1
ATOM 1219 C C . TYR A 1 154 ? -18.361 7.239 12.082 1.00 93.19 154 TYR A C 1
ATOM 1221 O O . TYR A 1 154 ? -18.027 6.065 12.229 1.00 93.19 154 TYR A O 1
ATOM 1229 N N . LEU A 1 155 ? -18.712 7.736 10.898 1.00 90.00 155 LEU A N 1
ATOM 1230 C CA . LEU A 1 155 ? -18.693 6.956 9.662 1.00 90.00 155 LEU A CA 1
ATOM 1231 C C . LEU A 1 155 ? -17.777 7.628 8.649 1.00 90.00 155 LEU A C 1
ATOM 1233 O O . LEU A 1 155 ? -17.946 8.803 8.351 1.00 90.00 155 LEU A O 1
ATOM 1237 N N . GLN A 1 156 ? -16.850 6.870 8.070 1.00 86.94 156 GLN A N 1
ATOM 1238 C CA . GLN A 1 156 ? -15.957 7.401 7.039 1.00 86.94 156 GLN A CA 1
ATOM 1239 C C . GLN A 1 156 ? -16.658 7.547 5.677 1.00 86.94 156 GLN A C 1
ATOM 1241 O O . GLN A 1 156 ? -16.256 8.352 4.843 1.00 86.94 156 GLN A O 1
ATOM 1246 N N . ALA A 1 157 ? -17.681 6.731 5.423 1.00 85.00 157 ALA A N 1
ATOM 1247 C CA . ALA A 1 157 ? -18.432 6.725 4.176 1.00 85.00 157 ALA A CA 1
ATOM 1248 C C . ALA A 1 157 ? -19.890 6.312 4.436 1.00 85.00 157 ALA A C 1
ATOM 1250 O O . ALA A 1 157 ? -20.132 5.513 5.345 1.00 85.00 157 ALA A O 1
ATOM 1251 N N . PRO A 1 158 ? -20.861 6.784 3.629 1.00 88.44 158 PRO A N 1
ATOM 1252 C CA . PRO A 1 158 ? -20.753 7.773 2.543 1.00 88.44 158 PRO A CA 1
ATOM 1253 C C . PRO A 1 158 ? -20.484 9.219 3.030 1.00 88.44 158 PRO A C 1
ATOM 1255 O O . PRO A 1 158 ? -20.730 9.505 4.204 1.00 88.44 158 PRO A O 1
ATOM 1258 N N . PRO A 1 159 ? -20.047 10.155 2.155 1.00 88.44 159 PRO A N 1
ATOM 1259 C CA . PRO A 1 159 ? -19.658 11.525 2.538 1.00 88.44 159 PRO A CA 1
ATOM 1260 C C . PRO A 1 159 ? -20.735 12.315 3.293 1.00 88.44 159 PRO A C 1
ATOM 1262 O O . PRO A 1 159 ? -20.425 13.163 4.125 1.00 88.44 159 PRO A O 1
ATOM 1265 N N . GLN A 1 160 ? -22.014 12.030 3.032 1.00 88.62 160 GLN A N 1
ATOM 1266 C CA . GLN A 1 160 ? -23.128 12.669 3.734 1.00 88.62 160 GLN A CA 1
ATOM 1267 C C . GLN A 1 160 ? -23.159 12.281 5.221 1.00 88.62 160 GLN A C 1
ATOM 1269 O O . GLN A 1 160 ? -23.395 13.129 6.080 1.00 88.62 160 GLN A O 1
ATOM 1274 N N . LEU A 1 161 ? -22.896 11.007 5.534 1.00 87.75 161 LEU A N 1
ATOM 1275 C CA . LEU A 1 161 ? -22.860 10.515 6.913 1.00 87.75 161 LEU A CA 1
ATOM 1276 C C . LEU A 1 161 ? -21.562 10.904 7.620 1.00 87.75 161 LEU A C 1
ATOM 1278 O O . LEU A 1 161 ? -21.588 11.178 8.819 1.00 87.75 161 LEU A O 1
ATOM 1282 N N . GLU A 1 162 ? -20.454 10.992 6.886 1.00 90.88 162 GLU A N 1
ATOM 1283 C CA . GLU A 1 162 ? -19.199 11.535 7.409 1.00 90.88 162 GLU A CA 1
ATOM 1284 C C . GLU A 1 162 ? -19.402 12.975 7.881 1.00 90.88 162 GLU A C 1
ATOM 1286 O O . GLU A 1 162 ? -19.153 13.276 9.042 1.00 90.88 162 GLU A O 1
ATOM 1291 N N . GLN A 1 163 ? -19.957 13.850 7.038 1.00 90.25 163 GLN A N 1
ATOM 1292 C CA . GLN A 1 163 ? -20.230 15.242 7.413 1.00 90.25 163 GLN A CA 1
ATOM 1293 C C . GLN A 1 163 ? -21.181 15.350 8.613 1.00 90.25 163 GLN A C 1
ATOM 1295 O O . GLN A 1 163 ? -20.962 16.181 9.492 1.00 90.25 163 GLN A O 1
ATOM 1300 N N . ALA A 1 164 ? -22.198 14.485 8.683 1.00 89.81 164 ALA A N 1
ATOM 1301 C CA . ALA A 1 164 ? -23.149 14.465 9.792 1.00 89.81 164 ALA A CA 1
ATOM 1302 C C . ALA A 1 164 ? -22.538 13.964 11.115 1.00 89.81 164 ALA A C 1
ATOM 1304 O O . ALA A 1 164 ? -22.935 14.417 12.187 1.00 89.81 164 ALA A O 1
ATOM 1305 N N . THR A 1 165 ? -21.585 13.028 11.057 1.00 90.81 165 THR A N 1
ATOM 1306 C CA . THR A 1 165 ? -20.969 12.411 12.247 1.00 90.81 165 THR A CA 1
ATOM 1307 C C . THR A 1 165 ? -19.633 13.038 12.642 1.00 90.81 165 THR A C 1
ATOM 1309 O O . THR A 1 165 ? -19.194 12.864 13.777 1.00 90.81 165 THR A O 1
ATOM 1312 N N . ARG A 1 166 ? -19.025 13.849 11.771 1.00 89.81 166 ARG A N 1
ATOM 1313 C CA . ARG A 1 166 ? -17.788 14.603 12.022 1.00 89.81 166 ARG A CA 1
ATOM 1314 C C . ARG A 1 166 ? -17.793 15.417 13.324 1.00 89.81 166 ARG A C 1
ATOM 1316 O O . ARG A 1 166 ? -16.784 15.366 14.021 1.00 89.81 166 ARG A O 1
ATOM 1323 N N . PRO A 1 167 ? -18.890 16.086 13.739 1.00 91.25 167 PRO A N 1
ATOM 1324 C CA . PRO A 1 167 ? -18.923 16.814 15.012 1.00 91.25 167 PRO A CA 1
ATOM 1325 C C . PRO A 1 167 ? -18.774 15.924 16.257 1.00 91.25 167 PRO A C 1
ATOM 1327 O O . PRO A 1 167 ? -18.611 16.434 17.361 1.00 91.25 167 PRO A O 1
ATOM 1330 N N . ASN A 1 168 ? -18.879 14.597 16.122 1.00 90.62 168 ASN A N 1
ATOM 1331 C CA . ASN A 1 168 ? -18.657 13.672 17.231 1.00 90.62 168 ASN A CA 1
ATOM 1332 C C . ASN A 1 168 ? -17.170 13.376 17.472 1.00 90.62 168 ASN A C 1
ATOM 1334 O O . ASN A 1 168 ? -16.857 12.843 18.529 1.00 90.62 168 ASN A O 1
ATOM 1338 N N . LEU A 1 169 ? -16.270 13.728 16.543 1.00 88.94 169 LEU A N 1
ATOM 1339 C CA . LEU A 1 169 ? -14.829 13.478 16.679 1.00 88.94 169 LEU A CA 1
ATOM 1340 C C . LEU A 1 169 ? -14.221 14.193 17.891 1.00 88.94 169 LEU A C 1
ATOM 1342 O O . LEU A 1 169 ? -13.431 13.598 18.621 1.00 88.94 169 LEU A O 1
ATOM 1346 N N . GLU A 1 170 ? -14.656 15.430 18.137 1.00 90.62 170 GLU A N 1
ATOM 1347 C CA . GLU A 1 170 ? -14.201 16.272 19.252 1.00 90.62 170 GLU A CA 1
ATOM 1348 C C . GLU A 1 170 ? -14.859 15.902 20.592 1.00 90.62 170 GLU A C 1
ATOM 1350 O O . GLU A 1 170 ? -14.389 16.304 21.657 1.00 90.62 170 GLU A O 1
ATOM 1355 N N . LYS A 1 171 ? -15.955 15.132 20.565 1.00 92.00 171 LYS A N 1
ATOM 1356 C CA . LYS A 1 171 ? -16.656 14.715 21.784 1.00 92.00 171 LYS A CA 1
ATOM 1357 C C . LYS A 1 171 ? -15.866 13.634 22.506 1.00 92.00 171 LYS A C 1
ATOM 1359 O O . LYS A 1 171 ? -15.164 12.828 21.888 1.00 92.00 171 LYS A O 1
ATOM 1364 N N . LYS A 1 172 ? -16.021 13.584 23.828 1.00 92.06 172 LYS A N 1
ATOM 1365 C CA . LYS A 1 172 ? -15.448 12.504 24.625 1.00 92.06 172 LYS A CA 1
ATOM 1366 C C . LYS A 1 172 ? -16.174 11.210 24.305 1.00 92.06 172 LYS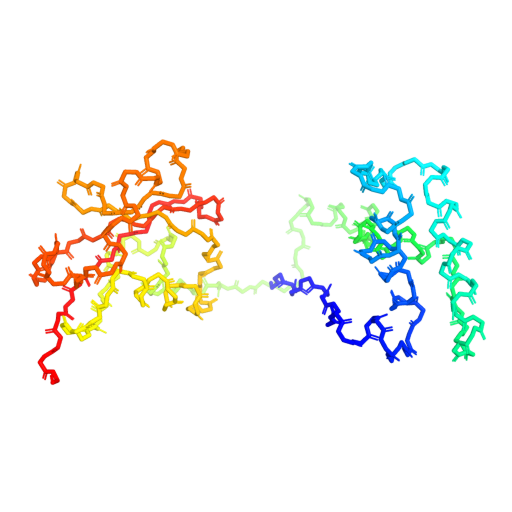 A C 1
ATOM 1368 O O . LYS A 1 172 ? -17.399 11.176 24.195 1.00 92.06 172 LYS A O 1
ATOM 1373 N N . LEU A 1 173 ? -15.418 10.123 24.196 1.00 89.25 173 LEU A N 1
ATOM 1374 C CA . LEU A 1 173 ? -16.009 8.816 23.936 1.00 89.25 173 LEU A CA 1
ATOM 1375 C C . LEU A 1 173 ? -16.932 8.383 25.090 1.00 89.25 173 LEU A C 1
ATOM 1377 O O . LEU A 1 173 ? -17.943 7.731 24.848 1.00 89.25 173 LEU A O 1
ATOM 1381 N N . SER A 1 174 ? -16.626 8.823 26.315 1.00 89.12 174 SER A N 1
ATOM 1382 C CA . SER A 1 174 ? -17.429 8.600 27.525 1.00 89.12 174 SER A CA 1
ATOM 1383 C C . SER A 1 174 ? -18.826 9.234 27.488 1.00 89.12 174 SER A C 1
ATOM 1385 O O . SER A 1 174 ? -19.721 8.748 28.176 1.00 89.12 174 SER A O 1
ATOM 1387 N N . ASP A 1 175 ? -19.049 10.261 26.658 1.00 88.56 175 ASP A N 1
ATOM 1388 C CA . ASP A 1 175 ? -20.375 10.870 26.464 1.00 88.56 17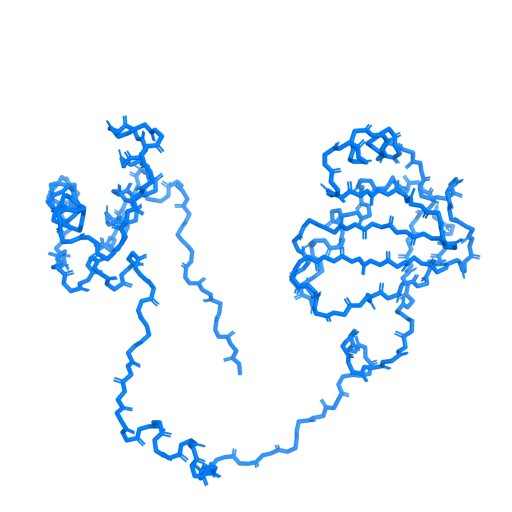5 ASP A CA 1
ATOM 1389 C C . ASP A 1 175 ? -21.252 10.056 25.494 1.00 88.56 175 ASP A C 1
ATOM 1391 O O . ASP A 1 175 ? -22.471 10.234 25.432 1.00 88.56 175 ASP A O 1
ATOM 1395 N N . LEU A 1 176 ? -20.631 9.189 24.688 1.00 86.19 176 LEU A N 1
ATOM 1396 C CA . LEU A 1 176 ? -21.284 8.440 23.613 1.00 86.19 176 LEU A CA 1
ATOM 1397 C C . LEU A 1 176 ? -21.449 6.955 23.939 1.00 86.19 176 LEU A C 1
ATOM 1399 O O . LEU A 1 176 ? -22.390 6.334 23.444 1.00 86.19 176 LEU A O 1
ATOM 1403 N N . VAL A 1 177 ? -20.551 6.395 24.751 1.00 88.81 177 VAL A N 1
ATOM 1404 C CA . VAL A 1 177 ? -20.516 4.977 25.117 1.00 88.81 177 VAL A CA 1
ATOM 1405 C C . VAL A 1 177 ? -20.365 4.864 26.630 1.00 88.81 177 VAL A C 1
ATOM 1407 O O . VAL A 1 177 ? -19.485 5.476 27.230 1.00 88.81 177 VAL A O 1
ATOM 1410 N N . SER A 1 178 ? -21.241 4.088 27.268 1.00 87.81 178 SER A N 1
ATOM 1411 C CA . SER A 1 178 ? -21.156 3.818 28.705 1.00 87.81 178 SER A CA 1
ATOM 1412 C C . SER A 1 178 ? -19.999 2.872 29.032 1.00 87.81 178 SER A C 1
ATOM 1414 O O . SER A 1 178 ? -19.528 2.126 28.177 1.00 87.81 178 SER A O 1
ATOM 1416 N N . ASN A 1 179 ? -19.565 2.854 30.293 1.00 87.62 179 A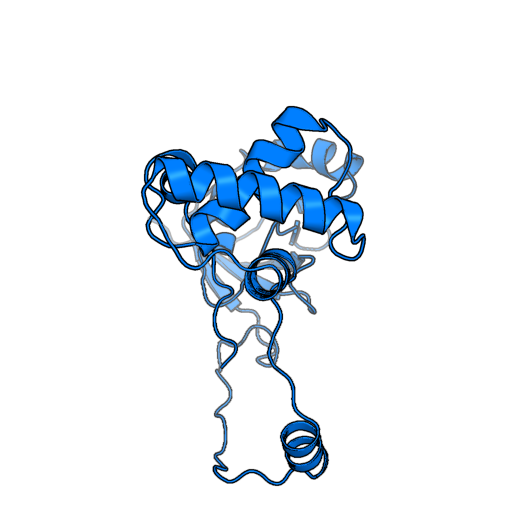SN A N 1
ATOM 1417 C CA . ASN A 1 179 ? -18.561 1.895 30.753 1.00 87.62 179 ASN A CA 1
ATOM 1418 C C . ASN A 1 179 ? -19.054 0.449 30.566 1.00 87.62 179 ASN A C 1
ATOM 1420 O O . ASN A 1 179 ? -20.185 0.141 30.940 1.00 87.62 179 ASN A O 1
ATOM 1424 N N . GLY A 1 180 ? -18.219 -0.412 29.985 1.00 84.75 180 GLY A N 1
ATOM 1425 C CA . GLY A 1 180 ? -18.580 -1.768 29.563 1.00 84.75 180 GLY A CA 1
ATOM 1426 C C . GLY A 1 180 ? -19.401 -1.829 28.270 1.00 84.75 180 GLY A C 1
ATOM 1427 O O . GLY A 1 180 ? -19.921 -2.890 27.937 1.00 84.75 180 GLY A O 1
ATOM 1428 N N . GLY A 1 181 ? -19.559 -0.706 27.560 1.00 87.75 181 GLY A N 1
ATOM 1429 C CA . GLY A 1 181 ? -20.265 -0.644 26.285 1.00 87.75 181 GLY A CA 1
ATOM 1430 C C . GLY A 1 181 ? -19.442 -1.220 25.133 1.00 87.75 181 GLY A C 1
ATOM 1431 O O . GLY A 1 181 ? -18.222 -1.050 25.076 1.00 87.75 181 GLY A O 1
ATOM 1432 N N . ASP A 1 182 ? -20.137 -1.861 24.194 1.00 90.25 182 ASP A N 1
ATOM 1433 C CA . ASP A 1 182 ? -19.526 -2.483 23.024 1.00 90.25 182 ASP A CA 1
ATOM 1434 C C . ASP A 1 182 ? -19.531 -1.510 21.824 1.00 90.25 182 ASP A C 1
ATOM 1436 O O . ASP A 1 182 ? -20.574 -0.989 21.411 1.00 90.25 182 ASP A O 1
ATOM 1440 N N . ILE A 1 183 ? -18.353 -1.282 21.242 1.00 91.00 183 ILE A N 1
ATOM 1441 C CA . ILE A 1 183 ? -18.138 -0.520 20.009 1.00 91.00 183 ILE A CA 1
ATOM 1442 C C . ILE A 1 183 ? -17.860 -1.497 18.875 1.00 91.00 183 ILE A C 1
ATOM 1444 O O . ILE A 1 183 ? -16.937 -2.301 18.938 1.00 91.00 183 ILE A O 1
ATOM 1448 N N . THR A 1 184 ? -18.628 -1.391 17.800 1.00 89.19 184 THR A N 1
ATOM 1449 C CA . THR A 1 184 ? -18.372 -2.088 16.541 1.00 89.19 184 THR A CA 1
ATOM 1450 C C . THR A 1 184 ? -17.525 -1.205 15.632 1.00 89.19 184 THR A C 1
ATOM 1452 O O . THR A 1 184 ? -17.932 -0.100 15.266 1.00 89.19 184 THR A O 1
ATOM 1455 N N . VAL A 1 185 ? -16.352 -1.709 15.265 1.00 88.75 185 VAL A N 1
ATOM 1456 C CA . VAL A 1 185 ? -15.407 -1.103 14.331 1.00 88.75 185 VAL A CA 1
ATOM 1457 C C . VAL A 1 185 ? -15.526 -1.815 12.989 1.00 88.75 185 VAL A C 1
ATOM 1459 O O . VAL A 1 185 ? -15.389 -3.037 12.904 1.00 88.75 185 VAL A O 1
ATOM 1462 N N . THR A 1 186 ? -15.751 -1.046 11.930 1.00 87.56 186 THR A N 1
ATOM 1463 C CA . THR A 1 186 ? -15.773 -1.541 10.551 1.00 87.56 186 THR A CA 1
ATOM 1464 C C . THR A 1 186 ? -14.768 -0.768 9.707 1.00 87.56 186 THR A C 1
ATOM 1466 O O . THR A 1 186 ? -14.570 0.430 9.892 1.00 87.56 186 THR A O 1
ATOM 1469 N N . ALA A 1 187 ? -14.082 -1.441 8.789 1.00 84.62 187 ALA A N 1
ATOM 1470 C CA . ALA A 1 187 ? -13.130 -0.803 7.883 1.00 84.62 187 ALA A CA 1
ATOM 1471 C C . ALA A 1 187 ? -13.053 -1.590 6.577 1.00 84.62 187 ALA A C 1
ATOM 1473 O O . ALA A 1 187 ? -13.285 -2.792 6.564 1.00 84.62 187 ALA A O 1
ATOM 1474 N N . THR A 1 188 ? -12.656 -0.943 5.483 1.00 81.56 188 THR A N 1
ATOM 1475 C CA . THR A 1 188 ? -12.438 -1.638 4.201 1.00 81.56 188 THR A CA 1
ATOM 1476 C C . THR A 1 188 ? -11.275 -2.628 4.253 1.00 81.56 188 THR A C 1
ATOM 1478 O O . THR A 1 188 ? -11.226 -3.559 3.457 1.00 81.56 188 THR A O 1
ATOM 1481 N N . THR A 1 189 ? -10.340 -2.442 5.187 1.00 77.56 189 THR A N 1
ATOM 1482 C CA . THR A 1 189 ? -9.224 -3.367 5.425 1.00 77.56 189 THR A CA 1
ATOM 1483 C C . THR A 1 189 ? -9.579 -4.517 6.364 1.00 77.56 189 THR A C 1
ATOM 1485 O O . THR A 1 189 ? -8.771 -5.427 6.534 1.00 77.56 189 THR A O 1
ATOM 1488 N N . LEU A 1 190 ? -10.767 -4.485 6.973 1.00 76.25 190 LEU A N 1
ATOM 1489 C CA . LEU A 1 190 ? -11.253 -5.506 7.890 1.00 76.25 190 LEU A CA 1
ATOM 1490 C C . LEU A 1 190 ? -12.304 -6.375 7.182 1.00 76.25 190 LEU A C 1
ATOM 1492 O O . LEU A 1 190 ? -13.377 -5.875 6.857 1.00 76.25 190 LEU A O 1
ATOM 1496 N N . PRO A 1 191 ? -12.050 -7.679 6.963 1.00 73.56 191 PRO A N 1
ATOM 1497 C CA . PRO A 1 191 ? -13.035 -8.574 6.350 1.00 73.56 191 PRO A CA 1
ATOM 1498 C C . PRO A 1 191 ? -14.184 -8.968 7.300 1.00 73.56 191 PRO A C 1
ATOM 1500 O O . PRO A 1 191 ? -15.060 -9.738 6.918 1.00 73.56 191 PRO A O 1
ATOM 1503 N N . PHE A 1 192 ? -14.181 -8.462 8.535 1.00 77.44 192 PHE A N 1
ATOM 1504 C CA . PHE A 1 192 ? -15.151 -8.746 9.592 1.00 77.44 192 PHE A CA 1
ATOM 1505 C C . PHE A 1 192 ? -15.409 -7.483 10.426 1.00 77.44 192 PHE A C 1
ATOM 1507 O O . PHE A 1 192 ? -14.664 -6.505 10.353 1.00 77.44 192 PHE A O 1
ATOM 1514 N N . ASN A 1 193 ? -16.453 -7.521 11.253 1.00 82.12 193 ASN A N 1
ATOM 1515 C CA . ASN A 1 193 ? -16.749 -6.457 12.208 1.00 82.12 193 ASN A CA 1
ATOM 1516 C C . ASN A 1 193 ? -16.003 -6.733 13.517 1.00 82.12 193 ASN A C 1
ATOM 1518 O O . ASN A 1 193 ? -16.220 -7.772 14.137 1.00 82.12 193 ASN A O 1
ATOM 1522 N N . LEU A 1 194 ? -15.137 -5.814 13.937 1.00 82.75 194 LEU A N 1
ATOM 1523 C CA . LEU A 1 194 ? -14.393 -5.931 15.189 1.00 82.75 194 LEU A CA 1
ATOM 1524 C C . LEU A 1 194 ? -15.211 -5.312 16.326 1.00 82.75 194 LEU A C 1
ATOM 1526 O O . LEU A 1 194 ? -15.483 -4.115 16.301 1.00 82.75 194 LEU A O 1
ATOM 1530 N N . THR A 1 195 ? -15.579 -6.102 17.332 1.00 86.62 195 THR A N 1
ATOM 1531 C CA . THR A 1 195 ? -16.289 -5.603 18.518 1.00 86.62 195 THR A CA 1
ATOM 1532 C C . THR A 1 195 ? -15.312 -5.389 19.672 1.00 86.62 195 THR A C 1
ATOM 1534 O O . THR A 1 195 ? -14.586 -6.301 20.061 1.00 86.62 195 THR A O 1
ATOM 1537 N N . LEU A 1 196 ? -15.296 -4.174 20.219 1.00 87.69 196 LEU A N 1
ATOM 1538 C CA . LEU A 1 196 ? -14.439 -3.749 21.323 1.00 87.69 196 LEU A CA 1
ATOM 1539 C C . LEU A 1 196 ? -15.296 -3.411 22.538 1.00 87.69 196 LEU A C 1
ATOM 1541 O O . LEU A 1 196 ? -16.213 -2.601 22.415 1.00 87.69 196 LEU A O 1
ATOM 1545 N N . ARG A 1 197 ? -14.976 -3.956 23.710 1.00 89.00 197 ARG A N 1
ATOM 1546 C CA . ARG A 1 197 ? -15.621 -3.564 24.967 1.00 89.00 197 ARG A CA 1
ATOM 1547 C C . ARG A 1 197 ? -14.790 -2.515 25.665 1.00 89.00 197 ARG A C 1
ATOM 1549 O O . ARG A 1 197 ? -13.623 -2.731 25.988 1.00 89.00 197 ARG A O 1
ATOM 1556 N N . VAL A 1 198 ? -15.401 -1.364 25.892 1.00 90.12 198 VAL A N 1
ATOM 1557 C CA . VAL A 1 198 ? -14.711 -0.207 26.446 1.00 90.12 198 VAL A CA 1
ATOM 1558 C C . VAL A 1 198 ? -14.807 -0.209 27.962 1.00 90.12 198 VAL A C 1
ATOM 1560 O O . VAL A 1 198 ? -15.885 -0.019 28.520 1.00 90.12 198 VAL A O 1
ATOM 1563 N N . ASN A 1 199 ? -13.663 -0.347 28.626 1.00 90.00 199 ASN A N 1
ATOM 1564 C CA . ASN A 1 199 ? -13.539 -0.197 30.069 1.00 90.00 199 ASN A CA 1
ATOM 1565 C C . ASN A 1 199 ? -12.813 1.116 30.380 1.00 90.00 199 ASN A C 1
ATOM 1567 O O . ASN A 1 199 ? -11.632 1.286 30.069 1.00 90.00 199 ASN A O 1
ATOM 1571 N N . TYR A 1 200 ? -13.519 2.064 30.992 1.00 89.19 200 TYR A N 1
ATOM 1572 C CA . TYR A 1 200 ? -12.941 3.355 31.352 1.00 89.19 200 TYR A CA 1
ATOM 1573 C C . TYR A 1 200 ? -12.149 3.261 32.652 1.00 89.19 200 TYR A C 1
ATOM 1575 O O . TYR A 1 200 ? -12.730 3.070 33.725 1.00 89.19 200 TYR A O 1
ATOM 1583 N N . THR A 1 201 ? -10.839 3.476 32.580 1.00 85.62 201 THR A N 1
ATOM 1584 C CA . THR A 1 201 ? -10.002 3.623 33.773 1.00 85.62 201 THR A CA 1
ATOM 1585 C C . THR A 1 201 ? -10.155 5.035 34.337 1.00 85.62 201 THR A C 1
ATOM 1587 O O . THR A 1 201 ? -10.135 6.012 33.587 1.00 85.62 201 THR A O 1
ATOM 1590 N N . SER A 1 202 ? -10.334 5.152 35.656 1.00 62.25 202 SER A N 1
ATOM 1591 C CA . SER A 1 202 ? -10.177 6.434 36.353 1.00 62.25 202 SER A CA 1
ATOM 1592 C C . SER A 1 202 ? -8.685 6.708 36.492 1.00 62.25 202 SER A C 1
ATOM 1594 O O . SER A 1 202 ? -8.053 6.205 37.419 1.00 62.25 202 SER A O 1
ATOM 1596 N N . SER A 1 203 ? -8.143 7.451 35.534 1.00 51.53 203 SER A N 1
ATOM 1597 C CA . SER A 1 203 ? -6.888 8.184 35.690 1.00 51.53 203 SER A CA 1
ATOM 1598 C C . SER A 1 203 ? -7.221 9.632 36.012 1.00 51.53 203 SER A C 1
ATOM 1600 O O . SER A 1 203 ? -8.165 10.145 35.374 1.00 51.53 203 SER A O 1
#

pLDDT: mean 87.44, std 9.55, range [44.16, 97.44]

Organism: Thanatephorus cucumeris (strain AG1-IB / isolate 7/3/14) (NCBI:txid1108050)

Sequence (203 aa):
MLNKPTAFPICTIANTPRLPEHCIEWASVLEWPRVHGDKKMDTDDPEHIGWLYQTALGRAKEFNIDGVTWSLTQGVVKNIIPAIASTNAIIAESVYSYTFEHEQRKDCPVCGGEVLDVAISREWTVERFIEWLQEKQDVQIKKPSLSAGGKNIYLQAPPQLEQATRPNLEKKLSDLVSNGGDITVTATTLPFNLTLRVNYTSS

Radius of gyration: 23.3 Å; chains: 1; bounding box: 52×48×60 Å